Protein AF-A0A352VP19-F1 (afdb_monomer)

Foldseek 3Di:
DPPVVVVVCPDPVVVVVVVVVPPPPPPPDDPDDDDPPPDVLVVLLVLLVVLLVPDDPVLCVLVVCVNVLSVLLSVLLVVLVVLLVVLVVVLVVLPDQPPVDHDPVSVVVNVVSVVVSVVSVVLSVVSSVLSVVLSVLSVCVVVVNHDSVVNVVSSVVSVVSSVVSVVVVVVVVVVVVQVVCCVVPVDHDDPPPPVPVPPPPPPDD

Solvent-accessible surface area (backbone atoms only — not comparable to full-atom values): 12031 Å² total; per-residue (Å²): 144,69,72,66,63,62,53,55,61,73,34,84,62,40,64,49,57,55,54,63,66,62,74,70,68,70,82,74,69,84,90,74,81,89,62,100,78,66,59,65,45,62,56,42,42,57,49,34,53,55,47,53,69,70,46,57,68,74,57,41,66,76,46,65,62,50,66,61,51,44,52,48,32,38,51,51,28,52,51,26,50,51,51,33,54,52,42,51,50,53,51,58,71,70,46,79,84,49,85,91,62,79,47,74,69,58,53,52,53,50,53,54,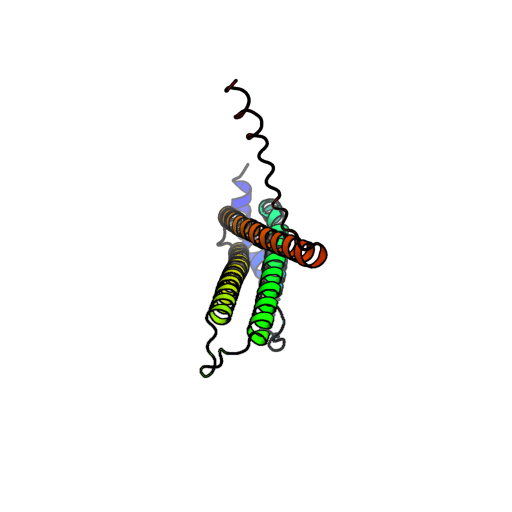46,48,52,53,32,52,51,32,50,49,52,28,51,51,35,45,50,40,49,51,48,53,36,51,42,44,51,29,45,73,71,68,76,44,54,72,67,61,44,52,52,52,50,52,55,40,46,53,54,42,54,56,48,52,54,54,51,51,52,49,54,50,51,52,51,52,52,54,48,26,76,76,69,76,54,88,79,76,92,74,78,65,86,74,67,75,73,76,70,73,89,78,128

Sequence (205 aa):
MGERYLRFWKSKLGEKLFRLAGFKLKRVAPALGASEHRATEVVIGLEADRLFEALPKETRESLGTLPETVQALEQDAQAMRQQVAEMDGILAEIGDDDPSRPSAARACVRASVEATREEAQGKLREAVAALETIRLGLLYMQAGTGTVESLTMELEAARGISDDMENLLAGHREVERILQERRKTGVFTLVTDPGWLKDAIVDSF

Mean predicted aligned error: 14.17 Å

pLDDT: mean 75.36, std 17.86, range [35.09, 93.19]

Secondary structure (DSSP, 8-state):
--HHHHHHHTSTTHHHHHHHHTTS-----------TT--HHHHHHHHHHHHHHTS-HHHHHHTTTHHHHHHHHHHHHHHHHHHHHHHHHHHHHH-S--TTS--HHHHHHHHHHHHHHHHHHHHHHHHHHHHHHHHHHHHHHHHT---HHHHHHHHHHHHHHHHHHHHHHHHHHHHHHHHHHHHHHS--------TTSSSSSSS--

Structure (mmCIF, N/CA/C/O backbone):
data_AF-A0A352VP19-F1
#
_entry.id   AF-A0A352VP19-F1
#
loop_
_atom_site.group_PDB
_atom_site.id
_atom_site.type_symbol
_atom_site.label_atom_id
_atom_site.label_alt_id
_atom_site.label_comp_id
_atom_site.label_asym_id
_atom_site.label_entity_id
_atom_site.label_seq_id
_atom_site.pdbx_PDB_ins_code
_atom_site.Cartn_x
_atom_site.Cartn_y
_atom_site.Cartn_z
_atom_site.occupancy
_atom_site.B_iso_or_equiv
_atom_site.auth_seq_id
_atom_site.auth_comp_id
_atom_site.auth_asym_id
_atom_site.auth_atom_id
_atom_site.pdbx_PDB_model_num
ATOM 1 N N . MET A 1 1 ? -20.366 15.918 29.078 1.00 42.81 1 MET A N 1
ATOM 2 C CA . MET A 1 1 ? -21.145 14.675 29.316 1.00 42.81 1 MET A CA 1
ATOM 3 C C . MET A 1 1 ? -20.245 13.431 29.166 1.00 42.81 1 MET A C 1
ATOM 5 O O . MET A 1 1 ? -20.582 12.533 28.414 1.00 42.81 1 MET A O 1
ATOM 9 N N . GLY A 1 2 ? -19.094 13.363 29.855 1.00 44.69 2 GLY A N 1
ATOM 10 C CA . GLY A 1 2 ? -18.068 12.319 29.620 1.00 44.69 2 GLY A CA 1
ATOM 11 C C . GLY A 1 2 ? -17.797 11.364 30.792 1.00 44.69 2 GLY A C 1
ATOM 12 O O . GLY A 1 2 ? -17.149 10.340 30.623 1.00 44.69 2 GLY A O 1
ATOM 13 N N . GLU A 1 3 ? -18.324 11.638 31.986 1.00 44.06 3 GLU A N 1
ATOM 14 C CA . GLU A 1 3 ? -17.931 10.901 33.204 1.00 44.06 3 GLU A CA 1
ATOM 15 C C . GLU A 1 3 ? -18.771 9.642 33.483 1.00 44.06 3 GLU A C 1
ATOM 17 O O . GLU A 1 3 ? -18.405 8.790 34.293 1.00 44.06 3 GLU A O 1
ATOM 22 N N . ARG A 1 4 ? -19.911 9.494 32.797 1.00 50.78 4 ARG A N 1
ATOM 23 C CA . ARG A 1 4 ? -20.819 8.346 32.964 1.00 50.78 4 ARG A CA 1
ATOM 24 C C . ARG A 1 4 ? -20.369 7.106 32.189 1.00 50.78 4 ARG A C 1
ATOM 26 O O . ARG A 1 4 ? -20.622 5.993 32.640 1.00 50.78 4 ARG A O 1
ATOM 33 N N . TYR A 1 5 ? -19.685 7.296 31.063 1.00 53.34 5 TYR A N 1
ATOM 34 C CA . TYR A 1 5 ? -19.259 6.215 30.170 1.00 53.34 5 TYR A CA 1
ATOM 35 C C . TYR A 1 5 ? -18.068 5.429 30.749 1.00 53.34 5 TYR A C 1
ATOM 37 O O . TYR A 1 5 ? -18.111 4.204 30.843 1.00 53.34 5 TYR A O 1
ATOM 45 N N . LEU A 1 6 ? -17.070 6.135 31.295 1.00 53.28 6 LEU A N 1
ATOM 46 C CA . LEU A 1 6 ? -15.915 5.533 31.981 1.00 53.28 6 LEU A CA 1
ATOM 47 C C . LEU A 1 6 ? -16.303 4.787 33.274 1.00 53.28 6 LEU A C 1
ATOM 49 O O . LEU A 1 6 ? -15.666 3.803 33.651 1.00 53.28 6 LEU A O 1
ATOM 53 N N . ARG A 1 7 ? -17.375 5.218 33.954 1.00 55.06 7 ARG A N 1
ATOM 54 C CA . ARG A 1 7 ? -17.893 4.554 35.165 1.00 55.06 7 ARG A CA 1
ATOM 55 C C . ARG A 1 7 ? -18.657 3.266 34.873 1.00 55.06 7 ARG A C 1
ATOM 57 O O . ARG A 1 7 ? -18.620 2.353 35.695 1.00 55.06 7 ARG A O 1
ATOM 64 N N . PHE A 1 8 ? -19.316 3.175 33.719 1.00 53.38 8 PHE A N 1
ATOM 65 C CA . PHE A 1 8 ? -19.989 1.949 33.289 1.00 53.38 8 PHE A CA 1
ATOM 66 C C . PHE A 1 8 ? -18.974 0.828 33.010 1.00 53.38 8 PHE A C 1
ATOM 68 O O . PHE A 1 8 ? -19.172 -0.305 33.446 1.00 53.38 8 PHE A O 1
ATOM 75 N N . TRP A 1 9 ? -17.832 1.176 32.408 1.00 54.97 9 TRP A N 1
ATOM 76 C CA . TRP A 1 9 ? -16.739 0.247 32.105 1.00 54.97 9 TRP A CA 1
ATOM 77 C C . TRP A 1 9 ? -15.873 -0.153 33.314 1.00 54.97 9 TRP A C 1
ATOM 79 O O . TRP A 1 9 ? -15.360 -1.267 33.345 1.00 54.97 9 TRP A O 1
ATOM 89 N N . LYS A 1 10 ? -15.760 0.689 34.355 1.00 49.44 10 LYS A N 1
ATOM 90 C CA . LYS A 1 10 ? -15.066 0.345 35.620 1.00 49.44 10 LYS A CA 1
ATOM 91 C C . LYS A 1 10 ? -15.906 -0.464 36.623 1.00 49.44 10 LYS A C 1
ATOM 93 O O . LYS A 1 10 ? -15.426 -0.781 37.710 1.00 49.44 10 LYS A O 1
ATOM 98 N N . SER A 1 11 ? -17.159 -0.785 36.303 1.00 50.22 11 SER A N 1
ATOM 99 C CA . SER A 1 11 ? -18.043 -1.564 37.178 1.00 50.22 11 SER A CA 1
ATOM 100 C C . SER A 1 11 ? -17.892 -3.073 36.949 1.00 50.22 11 SER A C 1
ATOM 102 O O . SER A 1 11 ? -17.583 -3.519 35.845 1.00 50.22 11 SER A O 1
ATOM 104 N N . LYS A 1 12 ? -18.217 -3.881 37.971 1.00 49.72 12 LYS A N 1
ATOM 105 C CA . LYS A 1 12 ? -18.238 -5.363 37.958 1.00 49.72 12 LYS A CA 1
ATOM 106 C C . LYS A 1 12 ? -19.135 -5.994 36.866 1.00 49.72 12 LYS A C 1
ATOM 108 O O . LYS A 1 12 ? -19.216 -7.218 36.776 1.00 49.72 12 LYS A O 1
ATOM 113 N N . LEU A 1 13 ? -19.829 -5.184 36.057 1.00 51.44 13 LEU A N 1
ATOM 114 C CA . LEU A 1 13 ? -20.550 -5.603 34.850 1.00 51.44 13 LEU A CA 1
ATOM 115 C C . LEU A 1 13 ? -19.632 -5.756 33.620 1.00 51.44 13 LEU A C 1
ATOM 117 O O . LEU A 1 13 ? -19.852 -6.680 32.838 1.00 51.44 13 LEU A O 1
ATOM 121 N N . GLY A 1 14 ? -18.593 -4.923 33.469 1.00 48.00 14 GLY A N 1
ATOM 122 C CA . GLY A 1 14 ? -17.638 -5.011 32.351 1.00 48.00 14 GLY A CA 1
ATOM 123 C C . GLY A 1 14 ? -16.804 -6.295 32.394 1.00 48.00 14 GLY A C 1
ATOM 124 O O . GLY A 1 14 ? -16.642 -6.982 31.389 1.00 48.00 14 GLY A O 1
ATOM 125 N N . GLU A 1 15 ? -16.399 -6.708 33.598 1.00 52.88 15 GLU A N 1
ATOM 126 C CA . GLU A 1 15 ? -15.671 -7.963 33.839 1.00 52.88 15 GLU A CA 1
ATOM 127 C C . GLU A 1 15 ? -16.511 -9.216 33.494 1.00 52.88 15 GLU A C 1
ATOM 129 O O . GLU A 1 15 ? -15.974 -10.250 33.088 1.00 52.88 15 GLU A O 1
ATOM 134 N N . LYS A 1 16 ? -17.847 -9.137 33.607 1.00 52.50 16 LYS A N 1
ATOM 135 C CA . LYS A 1 16 ? -18.757 -10.258 33.304 1.00 52.50 16 LYS A CA 1
ATOM 136 C C . LYS A 1 16 ? -19.084 -10.386 31.815 1.00 52.50 16 LYS A C 1
ATOM 138 O O . LYS A 1 16 ? -19.185 -11.514 31.338 1.00 52.50 16 LYS A O 1
ATOM 143 N N . LEU A 1 17 ? -19.200 -9.275 31.081 1.00 57.28 17 LEU A N 1
ATOM 144 C CA . LEU A 1 17 ? -19.349 -9.307 29.618 1.00 57.28 17 LEU A CA 1
ATOM 145 C C . LEU A 1 17 ? -18.083 -9.859 28.944 1.00 57.28 17 LEU A C 1
ATOM 147 O O . LEU A 1 17 ? -18.183 -10.676 28.030 1.00 57.28 17 LEU A O 1
ATOM 151 N N . PHE A 1 18 ? -16.902 -9.533 29.479 1.00 51.75 18 PHE A N 1
ATOM 152 C CA . PHE A 1 18 ? -15.629 -10.086 29.011 1.00 51.75 18 PHE A CA 1
ATOM 153 C C . PHE A 1 18 ? -15.514 -11.606 29.253 1.00 51.75 18 PHE A C 1
ATOM 155 O O . PHE A 1 18 ? -15.072 -12.353 28.379 1.00 51.75 18 PHE A O 1
ATOM 162 N N . ARG A 1 19 ? -15.998 -12.111 30.402 1.00 51.84 19 ARG A N 1
ATOM 163 C CA . ARG A 1 19 ? -16.022 -13.563 30.683 1.00 51.84 19 ARG A CA 1
ATOM 164 C C . ARG A 1 19 ? -17.007 -14.355 29.827 1.00 51.84 19 ARG A C 1
ATOM 166 O O . ARG A 1 19 ? -16.776 -15.545 29.627 1.00 51.84 19 ARG A O 1
ATOM 173 N N . LEU A 1 20 ? -18.068 -13.734 29.309 1.00 48.97 20 LEU A N 1
ATOM 174 C CA . LEU A 1 20 ? -19.015 -14.427 28.431 1.00 48.97 20 LEU A CA 1
ATOM 175 C C . LEU A 1 20 ? -18.518 -14.492 26.976 1.00 48.97 20 LEU A C 1
ATOM 177 O O . LEU A 1 20 ? -18.775 -15.484 26.298 1.00 48.97 20 LEU A O 1
ATOM 181 N N . ALA A 1 21 ? -17.735 -13.503 26.531 1.00 51.09 21 ALA A N 1
ATOM 182 C CA . ALA A 1 21 ? -17.070 -13.530 25.226 1.00 51.09 21 ALA A CA 1
ATOM 183 C C . ALA A 1 21 ? -15.885 -14.519 25.185 1.00 51.09 21 ALA A C 1
ATOM 185 O O . ALA A 1 21 ? -15.653 -15.163 24.166 1.00 51.09 21 ALA A O 1
ATOM 186 N N . GLY A 1 22 ? -15.181 -14.719 26.306 1.00 44.69 22 GLY A N 1
ATOM 187 C CA . GLY A 1 22 ? -14.050 -15.652 26.398 1.00 44.69 22 GLY A CA 1
ATOM 188 C C . GLY A 1 22 ? -14.412 -17.145 26.463 1.00 44.69 22 GLY A C 1
ATOM 189 O O . GLY A 1 22 ? -13.531 -17.985 26.301 1.00 44.69 22 GLY A O 1
ATOM 190 N N . PHE A 1 23 ? -15.682 -17.516 26.676 1.00 43.00 23 PHE A N 1
ATOM 191 C CA . PHE A 1 23 ? -16.064 -18.915 26.948 1.00 43.00 23 PHE A CA 1
ATOM 192 C C . PHE A 1 23 ? -16.249 -19.789 25.690 1.00 43.00 23 PHE A C 1
ATOM 194 O O . PHE A 1 23 ? -16.575 -20.972 25.793 1.00 43.00 23 PHE A O 1
ATOM 201 N N . LYS A 1 24 ? -16.031 -19.243 24.485 1.00 40.88 24 LYS A N 1
ATOM 202 C CA . LYS A 1 24 ? -16.136 -20.011 23.230 1.00 40.88 24 LYS A CA 1
ATOM 203 C C . LYS A 1 24 ? -15.126 -19.659 22.138 1.00 40.88 24 LYS A C 1
ATOM 205 O O . LYS A 1 24 ? -15.277 -20.164 21.024 1.00 40.88 24 LYS A O 1
ATOM 210 N N . LEU A 1 25 ? -14.061 -18.906 22.433 1.00 42.75 25 LEU A N 1
ATOM 211 C CA . LEU A 1 25 ? -12.906 -18.879 21.533 1.00 42.75 25 LEU A CA 1
ATOM 212 C C . LEU A 1 25 ? -12.191 -20.229 21.642 1.00 42.75 25 LEU A C 1
ATOM 214 O O . LEU A 1 25 ? -11.218 -20.398 22.376 1.00 42.75 25 LEU A O 1
ATOM 218 N N . LYS A 1 26 ? -12.694 -21.219 20.892 1.00 35.09 26 LYS A N 1
ATOM 219 C CA . LYS A 1 26 ? -11.847 -22.304 20.409 1.00 35.09 26 LYS A CA 1
ATOM 220 C C . LYS A 1 26 ? -10.633 -21.615 19.806 1.00 35.09 26 LYS A C 1
ATOM 222 O O . LYS A 1 26 ? -10.756 -20.913 18.807 1.00 35.09 26 LYS A O 1
ATOM 227 N N . ARG A 1 27 ? -9.484 -21.799 20.450 1.00 42.38 27 ARG A N 1
ATOM 228 C CA . ARG A 1 27 ? -8.173 -21.557 19.866 1.00 42.38 27 ARG A CA 1
ATOM 229 C C . ARG A 1 27 ? -8.110 -22.412 18.602 1.00 42.38 27 ARG A C 1
ATOM 231 O O . ARG A 1 27 ? -7.754 -23.585 18.661 1.00 42.38 27 ARG A O 1
ATOM 238 N N . VAL A 1 28 ? -8.546 -21.851 17.480 1.00 37.12 28 VAL A N 1
ATOM 239 C CA . VAL A 1 28 ? -8.233 -22.392 16.167 1.00 37.12 28 VAL A CA 1
ATOM 240 C C . VAL A 1 28 ? -6.778 -22.003 15.967 1.00 37.12 28 VAL A C 1
ATOM 242 O O . VAL A 1 28 ? -6.462 -20.878 15.598 1.00 37.12 28 VAL A O 1
ATOM 245 N N . ALA A 1 29 ? -5.886 -22.914 16.356 1.00 36.88 29 ALA A N 1
ATOM 246 C CA . ALA A 1 29 ? -4.514 -22.893 15.881 1.00 36.88 29 ALA A CA 1
ATOM 247 C C . ALA A 1 29 ? -4.543 -22.793 14.342 1.00 36.88 29 ALA A C 1
ATOM 249 O O . ALA A 1 29 ? -5.462 -23.342 13.723 1.00 36.88 29 ALA A O 1
ATOM 250 N N . PRO A 1 30 ? -3.598 -22.063 13.735 1.00 40.59 30 PRO A N 1
ATOM 251 C CA . PRO A 1 30 ? -3.703 -21.608 12.359 1.00 40.59 30 PRO A CA 1
ATOM 252 C C . PRO A 1 30 ? -3.693 -22.811 11.420 1.00 40.59 30 PRO A C 1
ATOM 254 O O . PRO A 1 30 ? -2.671 -23.455 11.210 1.00 40.59 30 PRO A O 1
ATOM 257 N N . ALA A 1 31 ? -4.847 -23.116 10.842 1.00 41.78 31 ALA A N 1
ATOM 258 C CA . ALA A 1 31 ? -4.941 -24.025 9.717 1.00 41.78 31 ALA A CA 1
ATOM 259 C C . ALA A 1 31 ? -4.735 -23.225 8.430 1.00 41.78 31 ALA A C 1
ATOM 261 O O . ALA A 1 31 ? -5.685 -23.082 7.681 1.00 41.78 31 ALA A O 1
ATOM 262 N N . LEU A 1 32 ? -3.543 -22.659 8.203 1.00 45.47 32 LEU A N 1
ATOM 263 C CA . LEU A 1 32 ? -3.144 -22.095 6.902 1.00 45.47 32 LEU A CA 1
ATOM 264 C C . LEU A 1 32 ? -1.625 -22.241 6.686 1.00 45.47 32 LEU A C 1
ATOM 266 O O . LEU A 1 32 ? -0.913 -21.289 6.391 1.00 45.47 32 LEU A O 1
ATOM 270 N N . GLY A 1 33 ? -1.124 -23.466 6.842 1.00 39.50 33 GLY A N 1
ATOM 271 C CA . GLY A 1 33 ? -0.085 -23.953 5.936 1.00 39.50 33 GLY A CA 1
ATOM 272 C C . GLY A 1 33 ? -0.775 -24.413 4.647 1.00 39.50 33 GLY A C 1
ATOM 273 O O . GLY A 1 33 ? -1.848 -25.003 4.735 1.00 39.50 33 GLY A O 1
ATOM 274 N N . ALA A 1 34 ? -0.160 -24.154 3.489 1.00 40.88 34 ALA A N 1
ATOM 275 C CA . ALA A 1 34 ? -0.624 -24.469 2.126 1.00 40.88 34 ALA A CA 1
ATOM 276 C C . ALA A 1 34 ? -1.431 -23.379 1.384 1.00 40.88 34 ALA A C 1
ATOM 278 O O . ALA A 1 34 ? -2.566 -23.590 0.968 1.00 40.88 34 ALA A O 1
ATOM 279 N N . SER A 1 35 ? -0.781 -22.246 1.106 1.00 39.72 35 SER A N 1
ATOM 280 C CA . SER A 1 35 ? -0.856 -21.614 -0.221 1.00 39.72 35 SER A CA 1
ATOM 281 C C . SER A 1 35 ? 0.323 -20.652 -0.382 1.00 39.72 35 SER A C 1
ATOM 283 O O . SER A 1 35 ? 0.275 -19.526 0.106 1.00 39.72 35 SER A O 1
ATOM 285 N N . GLU A 1 36 ? 1.372 -21.071 -1.083 1.00 47.91 36 GLU A N 1
ATOM 286 C CA . GLU A 1 36 ? 2.568 -20.255 -1.372 1.00 47.91 36 GLU A CA 1
ATOM 287 C C . GLU A 1 36 ? 2.273 -19.012 -2.246 1.00 47.91 36 GLU A C 1
ATOM 289 O O . GLU A 1 36 ? 3.173 -18.241 -2.546 1.00 47.91 36 GLU A O 1
ATOM 294 N N . HIS A 1 37 ? 1.007 -18.783 -2.619 1.00 48.78 37 HIS A N 1
ATOM 295 C CA . HIS A 1 37 ? 0.557 -17.683 -3.480 1.00 48.78 37 HIS A CA 1
ATOM 296 C C . HIS A 1 37 ? -0.496 -16.766 -2.833 1.00 48.78 37 HIS A C 1
ATOM 298 O O . HIS A 1 37 ? -1.068 -15.922 -3.520 1.00 48.78 37 HIS A O 1
ATOM 304 N N . ARG A 1 38 ? -0.804 -16.905 -1.532 1.00 54.84 38 ARG A N 1
ATOM 305 C CA . ARG A 1 38 ? -1.713 -15.947 -0.881 1.00 54.84 38 ARG A CA 1
ATOM 306 C C . ARG A 1 38 ? -0.910 -14.741 -0.416 1.00 54.84 38 ARG A C 1
ATOM 308 O O . ARG A 1 38 ? -0.079 -14.854 0.480 1.00 54.84 38 ARG A O 1
ATOM 315 N N . ALA A 1 39 ? -1.169 -13.605 -1.050 1.00 71.81 39 ALA A N 1
ATOM 316 C CA . ALA A 1 39 ? -0.540 -12.344 -0.716 1.00 71.81 39 ALA A CA 1
ATOM 317 C C . ALA A 1 39 ? -0.862 -11.990 0.749 1.00 71.81 39 ALA A C 1
ATOM 319 O O . ALA A 1 39 ? -2.027 -11.988 1.160 1.00 71.81 39 ALA A O 1
ATOM 320 N N . THR A 1 40 ? 0.175 -11.814 1.568 1.00 78.00 40 THR A N 1
ATOM 321 C CA . THR A 1 40 ? 0.062 -11.670 3.027 1.00 78.00 40 THR A CA 1
ATOM 322 C C . THR A 1 40 ? -0.801 -10.474 3.430 1.00 78.00 40 THR A C 1
ATOM 324 O O . THR A 1 40 ? -1.526 -10.561 4.411 1.00 78.00 40 THR A O 1
ATOM 327 N N . GLU A 1 41 ? -0.793 -9.406 2.637 1.00 82.56 41 GLU A N 1
ATOM 328 C CA . GLU A 1 41 ? -1.625 -8.208 2.777 1.00 82.56 41 GLU A CA 1
ATOM 329 C C . GLU A 1 41 ? -3.118 -8.533 2.801 1.00 82.56 41 GLU A C 1
ATOM 331 O O . GLU A 1 41 ? -3.801 -8.060 3.694 1.00 82.56 41 GLU A O 1
ATOM 336 N N . VAL A 1 42 ? -3.598 -9.431 1.930 1.00 82.06 42 VAL A N 1
ATOM 337 C CA . VAL A 1 42 ? -5.023 -9.819 1.850 1.00 82.06 42 VAL A CA 1
ATOM 338 C C . VAL A 1 42 ? -5.446 -10.628 3.071 1.00 82.06 42 VAL A C 1
ATOM 340 O O . VAL A 1 42 ? -6.611 -10.672 3.465 1.00 82.06 42 VAL A O 1
ATOM 343 N N . VAL A 1 43 ? -4.499 -11.356 3.664 1.00 83.81 43 VAL A N 1
ATOM 344 C CA . VAL A 1 43 ? -4.748 -12.056 4.925 1.00 83.81 43 VAL A CA 1
ATOM 345 C C . VAL A 1 43 ? -4.838 -11.046 6.062 1.00 83.81 43 VAL A C 1
ATOM 347 O O . VAL A 1 43 ? -5.740 -11.155 6.889 1.00 83.81 43 VAL A O 1
ATOM 350 N N . ILE A 1 44 ? -3.927 -10.072 6.081 1.00 84.06 44 ILE A N 1
ATOM 351 C CA . ILE A 1 44 ? -3.836 -9.062 7.133 1.00 84.06 44 ILE A CA 1
ATOM 352 C C . ILE A 1 44 ? -5.044 -8.127 7.101 1.00 84.06 44 ILE A C 1
ATOM 354 O O . ILE A 1 44 ? -5.639 -7.923 8.157 1.00 84.06 44 ILE A O 1
ATOM 358 N N . GLY A 1 45 ? -5.460 -7.604 5.945 1.00 80.94 45 GLY A N 1
ATOM 359 C CA . GLY A 1 45 ? -6.623 -6.717 5.897 1.00 80.94 45 GLY A CA 1
ATOM 360 C C . GLY A 1 45 ? -7.932 -7.455 6.173 1.00 80.94 45 GLY A C 1
ATOM 361 O O . GLY A 1 45 ? -8.731 -6.963 6.963 1.00 80.94 45 GLY A O 1
ATOM 362 N N . LEU A 1 46 ? -8.089 -8.715 5.740 1.00 85.19 46 LEU A N 1
ATOM 363 C CA . LEU A 1 46 ? -9.218 -9.551 6.187 1.00 85.19 46 LEU A CA 1
ATOM 364 C C . LEU A 1 46 ? -9.248 -9.745 7.717 1.00 85.19 46 LEU A C 1
ATOM 366 O O . LEU A 1 46 ? -10.320 -9.844 8.320 1.00 85.19 46 LEU A O 1
ATOM 370 N N . GLU A 1 47 ? -8.086 -9.869 8.362 1.00 85.81 47 GLU A N 1
ATOM 371 C CA . GLU A 1 47 ? -8.004 -9.929 9.823 1.00 85.81 47 GLU A CA 1
ATOM 372 C C . GLU A 1 47 ? -8.315 -8.574 10.469 1.00 85.81 47 GLU A C 1
ATOM 374 O O . GLU A 1 47 ? -9.057 -8.541 11.453 1.00 85.81 47 GLU A O 1
ATOM 379 N N . ALA A 1 48 ? -7.814 -7.473 9.905 1.00 82.69 48 ALA A N 1
ATOM 380 C CA . ALA A 1 48 ? -8.109 -6.117 10.356 1.00 82.69 48 ALA A CA 1
ATOM 381 C C . ALA A 1 48 ? -9.614 -5.809 10.274 1.00 82.69 48 ALA A C 1
ATOM 383 O O . ALA A 1 48 ? -10.184 -5.332 11.254 1.00 82.69 48 ALA A O 1
ATOM 384 N N . ASP A 1 49 ? -10.286 -6.187 9.186 1.00 85.12 49 ASP A N 1
ATOM 385 C CA . ASP A 1 49 ? -11.732 -6.018 9.014 1.00 85.12 49 ASP A CA 1
ATOM 386 C C . ASP A 1 49 ? -12.523 -6.746 10.104 1.00 85.12 49 ASP A C 1
ATOM 388 O O . ASP A 1 49 ? -13.403 -6.173 10.749 1.00 85.12 49 ASP A O 1
ATOM 392 N N . ARG A 1 50 ? -12.167 -8.004 10.388 1.00 86.94 50 ARG A N 1
ATOM 393 C CA . ARG A 1 50 ? -12.814 -8.791 11.452 1.00 86.94 50 ARG A CA 1
ATOM 394 C C . ARG A 1 50 ? -12.608 -8.177 12.831 1.00 86.94 50 ARG A C 1
ATOM 396 O O . ARG A 1 50 ? -13.518 -8.207 13.662 1.00 86.94 50 ARG A O 1
ATOM 403 N N . LEU A 1 51 ? -11.408 -7.663 13.097 1.00 87.19 51 LEU A N 1
ATOM 404 C CA . LEU A 1 51 ? -11.102 -6.990 14.356 1.00 87.19 51 LEU A CA 1
ATOM 405 C C . LEU A 1 51 ? -11.890 -5.684 14.480 1.00 87.19 51 LEU A C 1
ATOM 407 O O . LEU A 1 51 ? -12.456 -5.423 15.539 1.00 87.19 51 LEU A O 1
ATOM 411 N N . PHE A 1 52 ? -11.983 -4.909 13.399 1.00 86.94 52 PHE A N 1
ATOM 412 C CA . PHE A 1 52 ? -12.768 -3.684 13.340 1.00 86.94 52 PHE A CA 1
ATOM 413 C C . PHE A 1 52 ? -14.256 -3.952 13.587 1.00 86.94 52 PHE A C 1
ATOM 415 O O . PHE A 1 52 ? -14.860 -3.298 14.434 1.00 86.94 52 PHE A O 1
ATOM 422 N N . GLU A 1 53 ? -14.849 -4.950 12.926 1.00 89.00 53 GLU A N 1
ATOM 423 C CA . GLU A 1 53 ? -16.257 -5.332 13.107 1.00 89.00 53 GLU A CA 1
ATOM 424 C C . GLU A 1 53 ? -16.597 -5.755 14.543 1.00 89.00 53 GLU A C 1
ATOM 426 O O . GLU A 1 53 ? -17.724 -5.543 15.003 1.00 89.00 53 GLU A O 1
ATOM 431 N N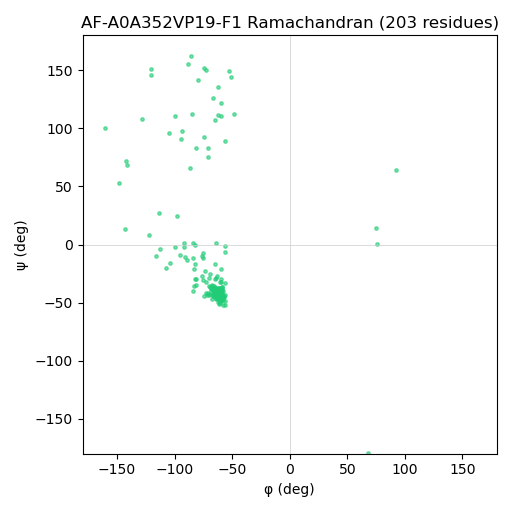 . ALA A 1 54 ? -15.626 -6.318 15.266 1.00 88.50 54 ALA A N 1
ATOM 432 C CA . ALA A 1 54 ? -15.778 -6.725 16.659 1.00 88.50 54 ALA A CA 1
ATOM 433 C C . ALA A 1 54 ? -15.752 -5.547 17.656 1.00 88.50 54 ALA A C 1
ATOM 435 O O . ALA A 1 54 ? -16.061 -5.746 18.836 1.00 88.50 54 ALA A O 1
ATOM 436 N N . LEU A 1 55 ? -15.399 -4.331 17.218 1.00 85.75 55 LEU A N 1
ATOM 437 C CA . LEU A 1 55 ? -15.339 -3.151 18.082 1.00 85.75 55 LEU A CA 1
ATOM 438 C C . LEU A 1 55 ? -16.738 -2.599 18.438 1.00 85.75 55 LEU A C 1
ATOM 440 O O . LEU A 1 55 ? -17.687 -2.688 17.642 1.00 85.75 55 LEU A O 1
ATOM 444 N N . PRO A 1 56 ? -16.879 -1.948 19.615 1.00 87.44 56 PRO A N 1
ATOM 445 C CA . PRO A 1 56 ? -18.080 -1.197 19.974 1.00 87.44 56 PRO A CA 1
ATOM 446 C C . PRO A 1 56 ? -18.460 -0.173 18.901 1.00 87.44 56 PRO A C 1
ATOM 448 O O . PRO A 1 56 ? -17.601 0.378 18.209 1.00 87.44 56 PRO A O 1
ATOM 451 N N . LYS A 1 57 ? -19.760 0.101 18.765 1.00 82.81 57 LYS A N 1
ATOM 452 C CA . LYS A 1 57 ? -20.286 0.957 17.695 1.00 82.81 57 LYS A CA 1
ATOM 453 C C . LYS A 1 57 ? -19.693 2.369 17.745 1.00 82.81 57 LYS A C 1
ATOM 455 O O . LYS A 1 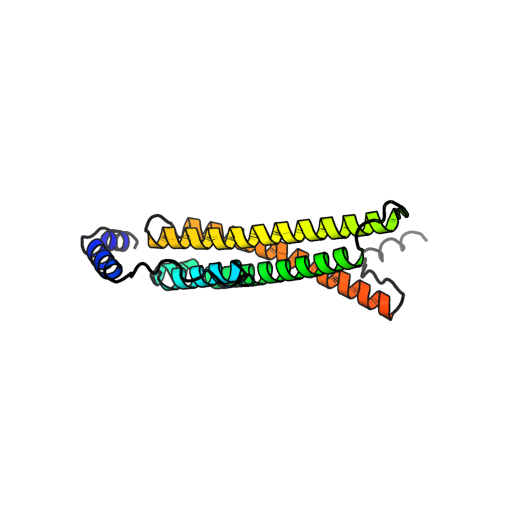57 ? -19.305 2.895 16.712 1.00 82.81 57 LYS A O 1
ATOM 460 N N . GLU A 1 58 ? -19.552 2.931 18.939 1.00 82.56 58 GLU A N 1
ATOM 461 C CA . GLU A 1 58 ? -18.998 4.269 19.176 1.00 82.56 58 GLU A CA 1
ATOM 462 C C . GLU A 1 58 ? -17.537 4.371 18.702 1.00 82.56 58 GLU A C 1
ATOM 464 O O . GLU A 1 58 ? -17.105 5.384 18.151 1.00 82.56 58 GLU A O 1
ATOM 469 N N . THR A 1 59 ? -16.769 3.294 18.884 1.00 82.00 59 THR A N 1
ATOM 470 C CA . THR A 1 59 ? -15.377 3.205 18.430 1.00 82.00 59 THR A CA 1
ATOM 471 C C . THR A 1 59 ? -15.302 3.069 16.913 1.00 82.00 59 THR A C 1
ATOM 473 O O . THR A 1 59 ? -14.494 3.748 16.287 1.00 82.00 59 THR A O 1
ATOM 476 N N . ARG A 1 60 ? -16.172 2.252 16.307 1.00 86.88 60 ARG A N 1
ATOM 477 C CA . ARG A 1 60 ? -16.251 2.121 14.844 1.00 86.88 60 ARG A CA 1
ATOM 478 C C . ARG A 1 60 ? -16.651 3.421 14.155 1.00 86.88 60 ARG A C 1
ATOM 480 O O . ARG A 1 60 ? -16.073 3.749 13.130 1.00 86.88 60 ARG A O 1
ATOM 487 N N . GLU A 1 61 ? -17.590 4.174 14.727 1.00 86.38 61 GLU A N 1
ATOM 488 C CA . GLU A 1 61 ? -17.975 5.499 14.216 1.00 86.38 61 GLU A CA 1
ATOM 489 C C . GLU A 1 61 ? -16.789 6.477 14.234 1.00 86.38 61 GLU A C 1
ATOM 491 O O . GLU A 1 61 ? -16.613 7.249 13.296 1.00 86.38 61 GLU A O 1
ATOM 496 N N . SER A 1 62 ? -15.934 6.396 15.259 1.00 85.25 62 SER A N 1
ATOM 497 C CA . SER A 1 62 ? -14.733 7.237 15.374 1.00 85.25 62 SER A CA 1
ATOM 498 C C . SER A 1 62 ? -13.613 6.836 14.402 1.00 85.25 62 SER A C 1
ATOM 500 O O . SER A 1 62 ? -12.757 7.653 14.084 1.00 85.25 62 SER A O 1
ATOM 502 N N . LEU A 1 63 ? -13.619 5.589 13.928 1.00 87.75 63 LEU A N 1
ATOM 503 C CA . LEU A 1 63 ? -12.617 4.996 13.036 1.00 87.75 63 LEU A CA 1
ATOM 504 C C . LEU A 1 63 ? -13.207 4.680 11.651 1.00 87.75 63 LEU A C 1
ATOM 506 O O . LEU A 1 63 ? -12.750 3.765 10.973 1.00 87.75 63 LEU A O 1
ATOM 510 N N . GLY A 1 64 ? -14.242 5.410 11.227 1.00 86.25 64 GLY A N 1
ATOM 511 C CA . GLY A 1 64 ? -15.008 5.088 10.018 1.00 86.25 64 GLY A CA 1
ATOM 512 C C . GLY A 1 64 ? -14.193 5.062 8.718 1.00 86.25 64 GLY A C 1
ATOM 513 O O . GLY A 1 64 ? -14.612 4.417 7.764 1.00 86.25 64 GLY A O 1
ATOM 514 N N . THR A 1 65 ? -13.025 5.711 8.681 1.00 89.12 65 THR A N 1
ATOM 515 C CA . THR A 1 65 ? -12.112 5.706 7.525 1.00 89.12 65 THR A CA 1
ATOM 516 C C . THR A 1 65 ? -11.184 4.493 7.478 1.00 89.12 65 THR A C 1
ATOM 518 O O . THR A 1 65 ? -10.532 4.282 6.463 1.00 89.12 65 THR A O 1
ATOM 521 N N . LEU A 1 66 ? -11.095 3.703 8.554 1.00 90.88 66 LEU A N 1
ATOM 522 C CA . LEU A 1 66 ? -10.168 2.573 8.644 1.00 90.88 66 LEU A CA 1
ATOM 523 C C . LEU A 1 66 ? -10.373 1.537 7.529 1.00 90.88 66 LEU A C 1
ATOM 525 O O . LEU A 1 66 ? -9.373 1.184 6.907 1.00 90.88 66 LEU A O 1
ATOM 529 N N . PRO A 1 67 ? -11.603 1.068 7.227 1.00 88.94 67 PRO A N 1
ATOM 530 C CA . PRO A 1 67 ? -11.796 0.049 6.193 1.00 88.94 67 PRO A CA 1
ATOM 531 C C . PRO A 1 67 ? -11.340 0.520 4.809 1.00 88.94 67 PRO A C 1
ATOM 533 O O . PRO A 1 67 ? -10.740 -0.240 4.059 1.00 88.94 67 PRO A O 1
ATOM 536 N N . GLU A 1 68 ? -11.571 1.795 4.491 1.00 89.50 68 GLU A N 1
ATOM 537 C CA . GLU A 1 68 ? -11.129 2.397 3.231 1.00 89.50 68 GLU A CA 1
ATOM 538 C C . GLU A 1 68 ? -9.597 2.476 3.154 1.00 89.50 68 GLU A C 1
ATOM 540 O O . GLU A 1 68 ? -9.016 2.092 2.144 1.00 89.50 68 GLU A O 1
ATOM 545 N N . THR A 1 69 ? -8.928 2.903 4.232 1.00 91.12 69 THR A N 1
ATOM 546 C CA . THR A 1 69 ? -7.456 2.942 4.291 1.00 91.12 69 THR A CA 1
ATOM 547 C C . THR A 1 69 ? -6.839 1.545 4.183 1.00 91.12 69 THR A C 1
ATOM 549 O O . THR A 1 69 ? -5.855 1.368 3.470 1.00 91.12 69 THR A O 1
ATOM 552 N N . VAL A 1 70 ? -7.409 0.542 4.861 1.00 90.31 70 VAL A N 1
ATOM 553 C CA . VAL A 1 70 ? -6.952 -0.856 4.762 1.00 90.31 70 VAL A CA 1
ATOM 554 C C . VAL A 1 70 ? -7.104 -1.364 3.330 1.00 90.31 70 VAL A C 1
ATOM 556 O O . VAL A 1 70 ? -6.162 -1.929 2.780 1.00 90.31 70 VAL A O 1
ATOM 559 N N . GLN A 1 71 ? -8.255 -1.111 2.703 1.00 89.00 71 GLN A N 1
ATOM 560 C CA . GLN A 1 71 ? -8.513 -1.520 1.327 1.00 89.00 71 GLN A CA 1
ATOM 561 C C . GLN A 1 71 ? -7.555 -0.851 0.326 1.00 89.00 71 GLN A C 1
ATOM 563 O O . GLN A 1 71 ? -7.090 -1.521 -0.596 1.00 89.00 71 GLN A O 1
ATOM 568 N N . ALA A 1 72 ? -7.251 0.438 0.500 1.00 89.44 72 ALA A N 1
ATOM 569 C CA . ALA A 1 72 ? -6.279 1.149 -0.332 1.00 89.44 72 ALA A CA 1
ATOM 570 C C . ALA A 1 72 ? -4.880 0.525 -0.208 1.00 89.44 72 ALA A C 1
ATOM 572 O O . ALA A 1 72 ? -4.312 0.093 -1.207 1.00 89.44 72 ALA A O 1
ATOM 573 N N . LEU A 1 73 ? -4.386 0.333 1.020 1.00 90.12 73 LEU A N 1
ATOM 574 C CA . LEU A 1 73 ? -3.089 -0.303 1.270 1.00 90.12 73 LEU A CA 1
ATOM 575 C C . LEU A 1 73 ? -2.985 -1.724 0.695 1.00 90.12 73 LEU A C 1
ATOM 577 O O . LEU A 1 73 ? -1.925 -2.117 0.206 1.00 90.12 73 LEU A O 1
ATOM 581 N N . GLU A 1 74 ? -4.059 -2.517 0.760 1.00 90.88 74 GLU A N 1
ATOM 582 C CA . GLU A 1 74 ? -4.093 -3.842 0.133 1.00 90.88 74 GLU A CA 1
ATOM 583 C C . GLU A 1 74 ? -3.962 -3.757 -1.392 1.00 90.88 74 GLU A C 1
ATOM 585 O O . GLU A 1 74 ? -3.220 -4.544 -1.986 1.00 90.88 74 GLU A O 1
ATOM 590 N N . GLN A 1 75 ? -4.672 -2.822 -2.029 1.00 90.94 75 GLN A N 1
ATOM 591 C CA . GLN A 1 75 ? -4.602 -2.606 -3.476 1.00 90.94 75 GLN A CA 1
ATOM 592 C C . GLN A 1 75 ? -3.214 -2.119 -3.895 1.00 90.94 75 GLN A C 1
ATOM 594 O O . GLN A 1 75 ? -2.643 -2.651 -4.848 1.00 90.94 75 GLN A O 1
ATOM 599 N N . ASP A 1 76 ? -2.640 -1.184 -3.143 1.00 88.00 76 ASP A N 1
ATOM 600 C CA . ASP A 1 76 ? -1.314 -0.630 -3.403 1.00 88.00 76 ASP A CA 1
ATOM 601 C C . ASP A 1 76 ? -0.225 -1.698 -3.244 1.00 88.00 76 ASP A C 1
ATOM 603 O O . ASP A 1 76 ? 0.664 -1.834 -4.090 1.00 88.00 76 ASP A O 1
ATOM 607 N N . ALA A 1 77 ? -0.314 -2.530 -2.201 1.00 89.62 77 ALA A N 1
ATOM 608 C CA . ALA A 1 77 ? 0.585 -3.664 -2.011 1.00 89.62 77 ALA A CA 1
ATOM 609 C C . ALA A 1 77 ? 0.472 -4.679 -3.162 1.00 89.62 77 ALA A C 1
ATOM 611 O O . ALA A 1 77 ? 1.491 -5.133 -3.691 1.00 89.62 77 ALA A O 1
ATOM 612 N N . GLN A 1 78 ? -0.744 -5.001 -3.609 1.00 90.75 78 GLN A N 1
ATOM 613 C CA . GLN A 1 78 ? -0.940 -5.888 -4.758 1.00 90.75 78 GLN A CA 1
ATOM 614 C C . GLN A 1 78 ? -0.363 -5.292 -6.047 1.00 90.75 78 GLN A C 1
ATOM 616 O O . GLN A 1 78 ? 0.297 -6.004 -6.808 1.00 90.75 78 GLN A O 1
ATOM 621 N N . ALA A 1 79 ? -0.552 -3.991 -6.275 1.00 90.19 79 ALA A N 1
ATOM 622 C CA . ALA A 1 79 ? 0.003 -3.290 -7.426 1.00 90.19 79 ALA A CA 1
ATOM 623 C C . ALA A 1 79 ? 1.542 -3.310 -7.415 1.00 90.19 79 ALA A C 1
ATOM 625 O O . ALA A 1 79 ? 2.156 -3.642 -8.430 1.00 90.19 79 ALA A O 1
ATOM 626 N N . MET A 1 80 ? 2.174 -3.064 -6.261 1.00 89.25 80 MET A N 1
ATOM 627 C CA . MET A 1 80 ? 3.632 -3.182 -6.124 1.00 89.25 80 MET A CA 1
ATOM 628 C C . MET A 1 80 ? 4.127 -4.607 -6.372 1.00 89.25 80 MET A C 1
ATOM 630 O O . MET A 1 80 ? 5.146 -4.793 -7.034 1.00 89.25 80 MET A O 1
ATOM 634 N N . ARG A 1 81 ? 3.422 -5.636 -5.876 1.00 90.50 81 ARG A N 1
ATOM 635 C CA . ARG A 1 81 ? 3.792 -7.036 -6.157 1.00 90.50 81 ARG A CA 1
ATOM 636 C C . ARG A 1 81 ? 3.770 -7.334 -7.647 1.00 90.50 81 ARG A C 1
ATOM 638 O O . ARG A 1 81 ? 4.696 -7.973 -8.142 1.00 90.50 81 ARG A O 1
ATOM 645 N N . GLN A 1 82 ? 2.733 -6.875 -8.338 1.00 91.00 82 GLN A N 1
ATOM 646 C CA . GLN A 1 82 ? 2.606 -7.054 -9.777 1.00 91.00 82 GLN A CA 1
ATOM 647 C C . GLN A 1 82 ? 3.768 -6.378 -10.516 1.00 91.00 82 GLN A C 1
ATOM 649 O O . GLN A 1 82 ? 4.414 -7.011 -11.346 1.00 91.00 82 GLN A O 1
ATOM 654 N N . GLN A 1 83 ? 4.108 -5.144 -10.142 1.00 89.38 83 GLN A N 1
ATOM 655 C CA . GLN A 1 83 ? 5.237 -4.421 -10.724 1.00 89.38 83 GLN A CA 1
ATOM 656 C C . GLN A 1 83 ? 6.577 -5.132 -10.480 1.00 89.38 83 GLN A C 1
ATOM 658 O O . GLN A 1 83 ? 7.386 -5.262 -11.396 1.00 89.38 83 GLN A O 1
ATOM 663 N N . VAL A 1 84 ? 6.814 -5.649 -9.270 1.00 90.75 84 VAL A N 1
ATOM 664 C CA . VAL A 1 84 ? 8.023 -6.434 -8.962 1.00 90.75 84 VAL A CA 1
ATOM 665 C C . VAL A 1 84 ? 8.101 -7.689 -9.833 1.00 90.75 84 VAL A C 1
ATOM 667 O O . VAL A 1 84 ? 9.168 -7.977 -10.372 1.00 90.75 84 VAL A O 1
ATOM 670 N N . ALA A 1 85 ? 6.986 -8.403 -10.008 1.00 90.44 85 ALA A N 1
ATOM 671 C CA . ALA A 1 85 ? 6.927 -9.593 -10.854 1.00 90.44 85 ALA A CA 1
ATOM 672 C C . ALA A 1 85 ? 7.193 -9.272 -12.336 1.00 90.44 85 ALA A C 1
ATOM 674 O O . ALA A 1 85 ? 7.873 -10.036 -13.020 1.00 90.44 85 ALA A O 1
A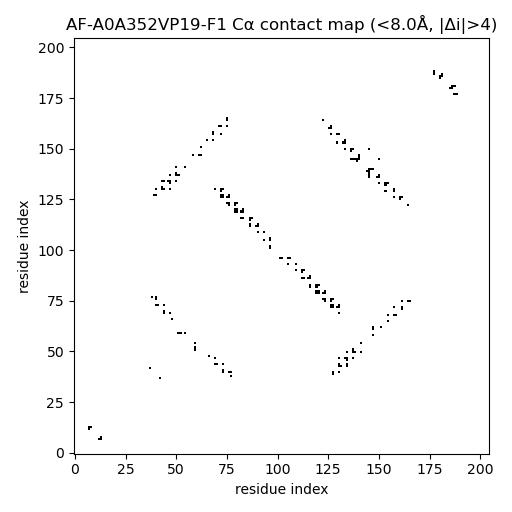TOM 675 N N . GLU A 1 86 ? 6.706 -8.130 -12.827 1.00 88.69 86 GLU A N 1
ATOM 676 C CA . GLU A 1 86 ? 6.997 -7.644 -14.179 1.00 88.69 86 GLU A CA 1
ATOM 677 C C . GLU A 1 86 ? 8.486 -7.332 -14.360 1.00 88.69 86 GLU A C 1
ATOM 679 O O . GLU A 1 86 ? 9.093 -7.783 -15.333 1.00 88.69 86 GLU A O 1
ATOM 684 N N . MET A 1 87 ? 9.099 -6.622 -13.407 1.00 90.69 87 MET A N 1
ATOM 685 C CA . MET A 1 87 ? 10.531 -6.312 -13.461 1.00 90.69 87 MET A CA 1
ATOM 686 C C . MET A 1 87 ? 11.390 -7.579 -13.363 1.00 90.69 87 MET A C 1
ATOM 688 O O . MET A 1 87 ? 12.386 -7.691 -14.073 1.00 90.69 87 MET A O 1
ATOM 692 N N . ASP A 1 88 ? 10.989 -8.559 -12.547 1.00 90.38 88 ASP A N 1
ATOM 693 C CA . ASP A 1 88 ? 11.631 -9.880 -12.493 1.00 90.38 88 ASP A CA 1
ATOM 694 C C . ASP A 1 88 ? 11.571 -10.606 -13.845 1.00 90.38 88 ASP A C 1
ATOM 696 O O . ASP A 1 88 ? 12.562 -11.199 -14.275 1.00 90.38 88 ASP A O 1
ATOM 700 N N . GLY A 1 89 ? 10.441 -10.511 -14.552 1.00 88.94 89 GLY A N 1
ATOM 701 C CA . GLY A 1 89 ? 10.303 -11.024 -15.915 1.00 88.94 89 GLY A CA 1
ATOM 702 C C . GLY A 1 89 ? 11.265 -10.348 -16.897 1.00 88.94 89 GLY A C 1
ATOM 703 O O . GLY A 1 89 ? 11.972 -11.034 -17.634 1.00 88.94 89 GLY A O 1
ATOM 704 N N . ILE A 1 90 ? 11.357 -9.015 -16.862 1.00 88.12 90 ILE A N 1
ATOM 705 C CA . ILE A 1 90 ? 12.278 -8.243 -17.715 1.00 88.12 90 ILE A CA 1
ATOM 706 C C . ILE A 1 90 ? 13.739 -8.607 -17.420 1.00 88.12 90 ILE A C 1
ATOM 708 O O . ILE A 1 90 ? 14.524 -8.818 -18.344 1.00 88.12 90 ILE A O 1
ATOM 712 N N . LEU A 1 91 ? 14.120 -8.717 -16.144 1.00 87.44 91 LEU A N 1
ATOM 713 C CA . LEU A 1 91 ? 15.475 -9.116 -15.750 1.00 87.44 91 LEU A CA 1
ATOM 714 C C . LEU A 1 91 ? 15.816 -10.526 -16.244 1.00 87.44 91 LEU A C 1
ATOM 716 O O . LEU A 1 91 ? 16.930 -10.752 -16.722 1.00 87.44 91 LEU A O 1
ATOM 720 N N . ALA A 1 92 ? 14.856 -11.453 -16.196 1.00 87.50 92 ALA A N 1
ATOM 721 C CA . ALA A 1 92 ? 15.024 -12.797 -16.737 1.00 87.50 92 ALA A CA 1
ATOM 722 C C . ALA A 1 92 ? 15.205 -12.799 -18.268 1.00 87.50 92 ALA A C 1
ATOM 724 O O . ALA A 1 92 ? 16.024 -13.565 -18.775 1.00 87.50 92 ALA A O 1
ATOM 725 N N . GLU A 1 93 ? 14.503 -11.928 -19.005 1.00 85.50 93 GLU A N 1
ATOM 726 C CA . GLU A 1 93 ? 14.669 -11.772 -20.461 1.00 85.50 93 GLU A CA 1
ATOM 727 C C . GLU A 1 93 ? 16.022 -11.167 -20.850 1.00 85.50 93 GLU A C 1
ATOM 729 O O . GLU A 1 93 ? 16.622 -11.577 -21.847 1.00 85.50 93 GLU A O 1
ATOM 734 N N . ILE A 1 94 ? 16.529 -10.212 -20.063 1.00 84.50 94 ILE A N 1
ATOM 735 C CA . ILE A 1 94 ? 17.878 -9.659 -20.252 1.00 84.50 94 ILE A CA 1
ATOM 736 C C . ILE A 1 94 ? 18.939 -10.767 -20.034 1.00 84.50 94 ILE A C 1
ATOM 738 O O . ILE A 1 94 ? 20.001 -10.713 -20.664 1.00 84.50 94 ILE A O 1
ATOM 742 N N . GLY A 1 95 ? 18.626 -11.797 -19.225 1.00 74.56 95 GLY A N 1
ATOM 743 C CA . GLY A 1 95 ? 19.497 -12.936 -18.873 1.00 74.56 95 GLY 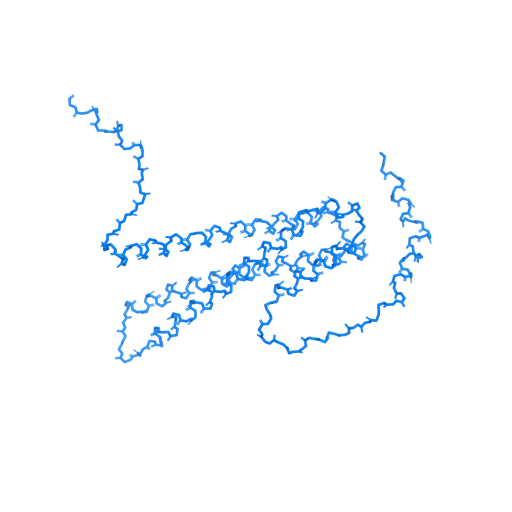A CA 1
ATOM 744 C C . GLY A 1 95 ? 20.678 -12.500 -18.008 1.00 74.56 95 GLY A C 1
ATOM 745 O O . GLY A 1 95 ? 20.752 -11.326 -17.706 1.00 74.56 95 GLY A O 1
ATOM 746 N N . ASP A 1 96 ? 21.609 -13.362 -17.587 1.00 68.75 96 ASP A N 1
ATOM 747 C CA . ASP A 1 96 ? 22.851 -12.898 -16.925 1.00 68.75 96 ASP A CA 1
ATOM 748 C C . ASP A 1 96 ? 23.812 -12.236 -17.929 1.00 68.75 96 ASP A C 1
ATOM 750 O O . ASP A 1 96 ? 23.831 -12.584 -19.115 1.00 68.75 96 ASP A O 1
ATOM 754 N N . ASP A 1 97 ? 24.626 -11.276 -17.474 1.00 64.62 97 ASP A N 1
ATOM 755 C CA . ASP A 1 97 ? 25.674 -10.702 -18.322 1.00 64.62 97 ASP A CA 1
ATOM 756 C C . ASP A 1 97 ? 26.663 -11.810 -18.706 1.00 64.62 97 ASP A C 1
ATOM 758 O O . ASP A 1 97 ? 27.405 -12.297 -17.858 1.00 64.62 97 ASP A O 1
ATOM 762 N N . ASP A 1 98 ? 26.691 -12.207 -19.986 1.00 66.94 98 ASP A N 1
ATOM 763 C CA . ASP A 1 98 ? 27.726 -13.109 -20.505 1.00 66.94 98 ASP A CA 1
ATOM 764 C C . ASP A 1 98 ? 29.100 -12.443 -20.300 1.00 66.94 98 ASP A C 1
ATOM 766 O O . ASP A 1 98 ? 29.412 -11.464 -20.996 1.00 66.94 98 ASP A O 1
ATOM 770 N N . PRO A 1 99 ? 29.949 -12.960 -19.389 1.00 64.38 99 PRO A N 1
ATOM 771 C CA . PRO A 1 99 ? 31.241 -12.351 -19.088 1.00 64.38 99 PRO A CA 1
ATOM 772 C C . PRO A 1 99 ? 32.192 -12.389 -20.294 1.00 64.38 99 PRO A C 1
ATOM 774 O O . PRO A 1 99 ? 33.164 -11.638 -20.345 1.00 64.38 99 PRO A O 1
ATOM 777 N N . SER A 1 100 ? 31.895 -13.221 -21.296 1.00 69.25 100 SER A N 1
ATOM 778 C CA . SER A 1 100 ? 32.651 -13.339 -22.546 1.00 69.25 100 SER A CA 1
ATOM 779 C C . SER A 1 100 ? 32.276 -12.259 -23.569 1.00 69.25 100 SER A C 1
ATOM 781 O O . SER A 1 100 ? 33.017 -12.042 -24.531 1.00 69.25 100 SER A O 1
ATOM 783 N N . ARG A 1 101 ? 31.126 -11.586 -23.397 1.00 66.88 101 ARG A N 1
ATOM 784 C CA . ARG A 1 101 ? 30.611 -10.519 -24.278 1.00 66.88 101 ARG A CA 1
ATOM 785 C C . ARG A 1 101 ? 29.941 -9.400 -23.464 1.00 66.88 101 ARG A C 1
ATOM 787 O O . ARG A 1 101 ? 28.721 -9.196 -23.572 1.00 66.88 101 ARG A O 1
ATOM 794 N N . PRO A 1 102 ? 30.731 -8.640 -22.685 1.00 72.38 102 PRO A N 1
ATOM 795 C CA . PRO A 1 102 ? 30.207 -7.550 -21.878 1.00 72.38 102 PRO A CA 1
ATOM 796 C C . PRO A 1 102 ? 29.585 -6.473 -22.771 1.00 72.38 102 PRO A C 1
ATOM 798 O O . PRO A 1 102 ? 30.146 -6.078 -23.794 1.00 72.38 102 PRO A O 1
ATOM 801 N N . SER A 1 103 ? 28.413 -5.983 -22.375 1.00 80.69 103 SER A N 1
ATOM 802 C CA . SER A 1 103 ? 27.776 -4.826 -23.002 1.00 80.69 103 SER A CA 1
ATOM 803 C C . SER A 1 103 ? 27.412 -3.826 -21.920 1.00 80.69 103 SER A C 1
ATOM 805 O O . SER A 1 103 ? 26.469 -4.048 -21.165 1.00 80.69 103 SER A O 1
ATOM 807 N N . ALA A 1 104 ? 28.143 -2.710 -21.871 1.00 83.25 104 ALA A N 1
ATOM 808 C CA . ALA A 1 104 ? 27.895 -1.637 -20.910 1.00 83.25 104 ALA A CA 1
ATOM 809 C C . ALA A 1 104 ? 26.454 -1.100 -20.997 1.00 83.25 104 ALA A C 1
ATOM 811 O O . ALA A 1 104 ? 25.865 -0.745 -19.982 1.00 83.25 104 ALA A O 1
ATOM 812 N N . ALA A 1 105 ? 25.862 -1.100 -22.197 1.00 83.56 105 ALA A N 1
ATOM 813 C CA . ALA A 1 105 ? 24.471 -0.706 -22.394 1.00 83.56 105 ALA A CA 1
ATOM 814 C C . ALA A 1 105 ? 23.491 -1.682 -21.719 1.00 83.56 105 ALA A C 1
ATOM 816 O O . ALA A 1 105 ? 22.571 -1.235 -21.044 1.00 83.56 105 ALA A O 1
ATOM 817 N N . ARG A 1 106 ? 23.700 -3.003 -21.847 1.00 81.25 106 ARG A N 1
ATOM 818 C CA . ARG A 1 106 ? 22.849 -4.008 -21.180 1.00 81.25 106 ARG A CA 1
ATOM 819 C C . ARG A 1 106 ? 22.996 -3.960 -19.663 1.00 81.25 106 ARG A C 1
ATOM 821 O O . ARG A 1 106 ? 21.983 -3.949 -18.974 1.00 81.25 106 ARG A O 1
ATOM 828 N N . ALA A 1 107 ? 24.227 -3.847 -19.167 1.00 86.00 107 ALA A N 1
ATOM 829 C CA . ALA A 1 107 ? 24.501 -3.711 -17.739 1.00 86.00 107 ALA A CA 1
ATOM 830 C C . ALA A 1 107 ? 23.824 -2.462 -17.146 1.00 86.00 107 ALA A C 1
ATOM 832 O O . ALA A 1 107 ? 23.209 -2.531 -16.087 1.00 86.00 107 ALA A O 1
ATOM 833 N N . CYS A 1 108 ? 23.870 -1.331 -17.859 1.00 88.56 108 CYS A N 1
ATOM 834 C CA . CYS A 1 108 ? 23.193 -0.101 -17.445 1.00 88.56 108 CYS A CA 1
ATOM 835 C C . CYS A 1 108 ? 21.664 -0.260 -17.400 1.00 88.56 108 CYS A C 1
ATOM 837 O O . CYS A 1 108 ? 21.040 0.165 -16.429 1.00 88.56 108 CYS A O 1
ATOM 839 N N . VAL A 1 109 ? 21.062 -0.901 -18.410 1.00 88.31 109 VAL A N 1
ATOM 840 C CA . VAL A 1 109 ? 19.614 -1.174 -18.431 1.00 88.31 109 VAL A CA 1
ATOM 841 C C . VAL A 1 109 ? 19.218 -2.106 -17.288 1.00 88.31 109 VAL A C 1
ATOM 843 O O . VAL A 1 109 ? 18.271 -1.799 -16.571 1.00 88.31 109 VAL A O 1
ATOM 846 N N . ARG A 1 110 ? 19.964 -3.196 -17.070 1.00 88.75 110 ARG A N 1
ATOM 847 C CA . ARG A 1 110 ? 19.735 -4.115 -15.949 1.00 88.75 110 ARG A CA 1
ATOM 848 C C . ARG A 1 110 ? 19.768 -3.377 -14.614 1.00 88.75 110 ARG A C 1
ATOM 850 O O . ARG A 1 110 ? 18.803 -3.469 -13.869 1.00 88.75 110 ARG A O 1
ATOM 857 N N . ALA A 1 111 ? 20.823 -2.604 -14.355 1.00 90.00 111 ALA A N 1
ATOM 858 C CA . ALA A 1 111 ? 20.968 -1.851 -13.112 1.00 90.00 111 ALA A CA 1
ATOM 859 C C . ALA A 1 111 ? 19.805 -0.867 -12.889 1.00 90.00 111 ALA A C 1
ATOM 861 O O . ALA A 1 111 ? 19.340 -0.700 -11.765 1.00 90.00 111 ALA A O 1
ATOM 862 N N . SER A 1 112 ? 19.295 -0.240 -13.957 1.00 89.38 112 SER A N 1
ATOM 863 C CA . SER A 1 112 ? 18.108 0.618 -13.864 1.00 89.38 112 SER A CA 1
ATOM 864 C C . SER A 1 112 ? 16.853 -0.170 -13.481 1.00 89.38 112 SER A C 1
ATOM 866 O O . SER A 1 112 ? 16.081 0.302 -12.653 1.00 89.38 112 SER A O 1
ATOM 868 N N . VAL A 1 113 ? 16.638 -1.351 -14.071 1.00 90.50 113 VAL A N 1
ATOM 869 C CA . VAL A 1 113 ? 15.478 -2.205 -13.762 1.00 90.50 113 VAL A CA 1
ATOM 870 C C . VAL A 1 113 ? 15.579 -2.772 -12.342 1.00 90.50 113 VAL A C 1
ATOM 872 O O . VAL A 1 113 ? 14.581 -2.808 -11.627 1.00 90.50 113 VAL A O 1
ATOM 875 N N . GLU A 1 114 ? 16.779 -3.160 -11.905 1.00 91.25 114 GLU A N 1
ATOM 876 C CA . GLU A 1 114 ? 17.051 -3.596 -10.530 1.00 91.25 114 GLU A CA 1
ATOM 877 C C . GLU A 1 114 ? 16.728 -2.490 -9.523 1.00 91.25 114 GLU A C 1
ATOM 879 O O . GLU A 1 114 ? 15.992 -2.743 -8.573 1.00 91.25 114 GLU A O 1
ATOM 884 N N . ALA A 1 115 ? 17.181 -1.258 -9.769 1.00 91.44 115 ALA A N 1
ATOM 885 C CA . ALA A 1 115 ? 16.887 -0.121 -8.899 1.00 91.44 115 ALA A CA 1
ATOM 886 C C . ALA A 1 115 ? 15.374 0.139 -8.775 1.00 91.44 115 ALA A C 1
ATOM 888 O O . ALA A 1 115 ? 14.856 0.281 -7.667 1.00 91.44 115 ALA A O 1
ATOM 889 N N . THR A 1 116 ? 14.640 0.134 -9.894 1.00 89.56 116 THR A N 1
ATOM 890 C CA . THR A 1 116 ? 13.176 0.299 -9.885 1.00 89.56 116 THR A CA 1
ATOM 891 C C . THR A 1 116 ? 12.474 -0.850 -9.161 1.00 89.56 116 THR A C 1
ATOM 893 O O . THR A 1 116 ? 11.527 -0.633 -8.402 1.00 89.56 116 THR A O 1
ATOM 896 N N . ARG A 1 117 ? 12.940 -2.089 -9.351 1.00 92.50 117 ARG A N 1
ATOM 897 C CA . ARG A 1 117 ? 12.408 -3.254 -8.640 1.00 92.50 117 ARG A CA 1
ATOM 898 C C . ARG A 1 117 ? 12.629 -3.139 -7.132 1.00 92.50 117 ARG A C 1
ATOM 900 O O . ARG A 1 117 ? 11.724 -3.459 -6.363 1.00 92.50 117 ARG A O 1
ATOM 907 N N . GLU A 1 118 ? 13.814 -2.722 -6.702 1.00 92.50 118 GLU A N 1
ATOM 908 C CA . GLU A 1 118 ? 14.140 -2.539 -5.285 1.00 92.50 118 GLU A CA 1
ATOM 909 C C . GLU A 1 118 ? 13.273 -1.457 -4.636 1.00 92.50 118 GLU A C 1
ATOM 911 O O . GLU A 1 118 ? 12.767 -1.671 -3.531 1.00 92.50 118 GLU A O 1
ATOM 916 N N . GLU A 1 119 ? 13.030 -0.348 -5.338 1.00 90.94 119 GLU A N 1
ATOM 917 C CA . GLU A 1 119 ? 12.116 0.709 -4.897 1.00 90.94 119 GLU A CA 1
ATOM 918 C C . GLU A 1 119 ? 10.685 0.175 -4.712 1.00 90.94 119 GLU A C 1
ATOM 920 O O . GLU A 1 119 ? 10.105 0.319 -3.631 1.00 90.94 119 GLU A O 1
ATOM 925 N N . ALA A 1 120 ? 10.148 -0.537 -5.710 1.00 89.12 120 ALA A N 1
ATOM 926 C CA . ALA A 1 120 ? 8.820 -1.151 -5.629 1.00 89.12 120 ALA A CA 1
ATOM 927 C C . ALA A 1 120 ? 8.723 -2.184 -4.489 1.00 89.12 120 ALA A C 1
ATOM 929 O O . ALA A 1 120 ? 7.730 -2.239 -3.758 1.00 89.12 120 ALA A O 1
ATOM 930 N N . GLN A 1 121 ? 9.777 -2.978 -4.263 1.00 91.19 121 GLN A N 1
ATOM 931 C CA . GLN A 1 121 ? 9.843 -3.881 -3.112 1.00 91.19 121 GLN A CA 1
ATOM 932 C C . GLN A 1 121 ? 9.897 -3.135 -1.774 1.00 91.19 121 GLN A C 1
ATOM 934 O O . GLN A 1 121 ? 9.352 -3.627 -0.785 1.00 91.19 121 GLN A O 1
ATOM 939 N N . GLY A 1 122 ? 10.574 -1.987 -1.712 1.00 90.75 122 GLY A N 1
ATOM 940 C CA . GLY A 1 122 ? 10.575 -1.106 -0.545 1.00 90.75 122 GLY A CA 1
ATOM 941 C C . GLY A 1 122 ? 9.158 -0.662 -0.194 1.00 90.75 122 GLY A C 1
ATOM 942 O O . GLY A 1 122 ? 8.695 -0.913 0.919 1.00 90.75 122 GLY A O 1
ATOM 943 N N . LYS A 1 123 ? 8.429 -0.134 -1.181 1.00 89.00 123 LYS A N 1
ATOM 944 C CA . LYS A 1 123 ? 7.036 0.310 -1.028 1.00 89.00 123 LYS A CA 1
ATOM 945 C C . LYS A 1 123 ? 6.073 -0.807 -0.649 1.00 89.00 123 LYS A C 1
ATOM 947 O O . LYS A 1 123 ? 5.247 -0.636 0.244 1.00 89.00 123 LYS A O 1
ATOM 952 N N . LEU A 1 124 ? 6.239 -1.993 -1.228 1.00 90.25 124 LEU A N 1
ATOM 953 C CA . LEU A 1 124 ? 5.488 -3.174 -0.808 1.00 90.25 124 LEU A CA 1
ATOM 954 C C . LEU A 1 124 ? 5.692 -3.498 0.681 1.00 90.25 124 LEU A C 1
ATOM 956 O O . LEU A 1 124 ? 4.735 -3.814 1.389 1.00 90.25 124 LEU A O 1
ATOM 960 N N . ARG A 1 125 ? 6.939 -3.446 1.167 1.00 91.25 125 ARG A N 1
ATOM 961 C CA . ARG A 1 125 ? 7.241 -3.704 2.584 1.00 91.25 125 ARG A CA 1
ATOM 962 C C . ARG A 1 125 ? 6.629 -2.631 3.487 1.00 91.25 125 ARG A C 1
ATOM 964 O O . ARG A 1 125 ? 6.100 -2.991 4.534 1.00 91.25 125 ARG A O 1
ATOM 971 N N . GLU A 1 126 ? 6.663 -1.363 3.077 1.00 91.56 126 GLU A N 1
ATOM 972 C CA . GLU A 1 126 ? 6.030 -0.245 3.796 1.00 91.56 126 GLU A CA 1
ATOM 973 C C . GLU A 1 126 ? 4.513 -0.446 3.937 1.00 91.56 126 GLU A C 1
ATOM 975 O O . GLU A 1 126 ? 3.995 -0.389 5.053 1.00 91.56 126 GLU A O 1
ATOM 980 N N . ALA A 1 127 ? 3.811 -0.783 2.851 1.00 90.56 127 ALA A N 1
ATOM 981 C CA . ALA A 1 127 ? 2.366 -1.025 2.882 1.00 90.56 127 ALA A CA 1
ATOM 982 C C . ALA A 1 127 ? 1.981 -2.207 3.787 1.00 90.56 127 ALA A C 1
ATOM 984 O O . ALA A 1 127 ? 1.073 -2.107 4.614 1.00 90.56 127 ALA A O 1
ATOM 985 N N . VAL A 1 128 ? 2.704 -3.328 3.688 1.00 91.50 128 VAL A N 1
ATOM 986 C CA . VAL A 1 128 ? 2.462 -4.503 4.543 1.00 91.50 128 VAL A CA 1
ATOM 987 C C . VAL A 1 128 ? 2.746 -4.188 6.015 1.00 91.50 128 VAL A C 1
ATOM 989 O O . VAL A 1 128 ? 2.010 -4.642 6.891 1.00 91.50 128 VAL A O 1
ATOM 992 N N . ALA A 1 129 ? 3.780 -3.396 6.302 1.00 91.12 129 ALA A N 1
ATOM 993 C CA . ALA A 1 129 ? 4.078 -2.957 7.661 1.00 91.12 129 ALA A CA 1
ATOM 994 C C . ALA A 1 129 ? 2.983 -2.031 8.220 1.00 91.12 129 ALA A C 1
ATOM 996 O O . ALA A 1 129 ? 2.611 -2.164 9.388 1.00 91.12 129 ALA A O 1
ATOM 997 N N . ALA A 1 130 ? 2.427 -1.137 7.395 1.00 91.88 130 ALA A N 1
ATOM 998 C CA . ALA A 1 130 ? 1.296 -0.293 7.773 1.00 91.88 130 ALA A CA 1
ATOM 999 C C . ALA A 1 130 ? 0.043 -1.130 8.092 1.00 91.88 130 ALA A C 1
ATOM 1001 O O . ALA A 1 130 ? -0.574 -0.934 9.140 1.00 91.88 130 ALA A O 1
ATOM 1002 N N . LEU A 1 131 ? -0.278 -2.127 7.259 1.00 90.69 131 LEU A N 1
ATOM 1003 C CA . LEU A 1 131 ? -1.376 -3.068 7.508 1.00 90.69 131 LEU A CA 1
ATOM 1004 C C . LEU A 1 131 ? -1.197 -3.842 8.824 1.00 90.69 131 LEU A C 1
ATOM 1006 O O . LEU A 1 131 ? -2.143 -3.966 9.605 1.00 90.69 131 LEU A O 1
ATOM 1010 N N . GLU A 1 132 ? 0.014 -4.330 9.110 1.00 93.19 132 GLU A N 1
ATOM 1011 C CA . GLU A 1 132 ? 0.294 -5.027 10.372 1.00 93.19 132 GLU A CA 1
ATOM 1012 C C . GLU A 1 132 ? 0.211 -4.077 11.575 1.00 93.19 132 GLU A C 1
ATOM 1014 O O . GLU A 1 132 ? -0.286 -4.463 12.631 1.00 93.19 132 GLU A O 1
ATOM 1019 N N . THR A 1 133 ? 0.627 -2.819 11.415 1.00 92.06 133 THR A N 1
ATOM 1020 C CA . THR A 1 133 ? 0.516 -1.795 12.465 1.00 92.06 133 THR A CA 1
ATOM 1021 C C . THR A 1 133 ? -0.949 -1.550 12.821 1.00 92.06 133 THR A C 1
ATOM 1023 O O . THR A 1 133 ? -1.316 -1.680 13.988 1.00 92.06 133 THR A O 1
ATOM 1026 N N . ILE A 1 134 ? -1.809 -1.338 11.818 1.00 90.19 134 ILE A N 1
ATOM 1027 C CA . ILE A 1 134 ? -3.259 -1.180 12.007 1.00 90.19 134 ILE A CA 1
ATOM 1028 C C . ILE A 1 134 ? -3.849 -2.410 12.706 1.00 90.19 134 ILE A C 1
ATOM 1030 O O . ILE A 1 134 ? -4.614 -2.287 13.666 1.00 90.19 134 ILE A O 1
ATOM 1034 N N . ARG A 1 135 ? -3.474 -3.616 12.264 1.00 91.06 135 ARG A N 1
ATOM 1035 C CA . ARG A 1 135 ? -3.927 -4.870 12.876 1.00 91.06 135 ARG A CA 1
ATOM 1036 C C . ARG A 1 135 ? -3.526 -4.968 14.349 1.00 91.06 135 ARG A C 1
ATOM 1038 O O . ARG A 1 135 ? -4.356 -5.338 15.182 1.00 91.06 135 ARG A O 1
ATOM 1045 N N . LEU A 1 136 ? -2.286 -4.628 14.695 1.00 92.12 136 LEU A N 1
ATOM 1046 C CA . LEU A 1 136 ? -1.816 -4.608 16.082 1.00 92.12 136 LEU A CA 1
ATOM 1047 C C . LEU A 1 136 ? -2.547 -3.543 16.910 1.00 92.12 136 LEU A C 1
ATOM 1049 O O . LEU A 1 136 ? -2.976 -3.840 18.026 1.00 92.12 136 LEU A O 1
ATOM 1053 N N . GLY A 1 137 ? -2.764 -2.347 16.360 1.00 88.00 137 GLY A N 1
ATOM 1054 C CA . GLY A 1 137 ? -3.555 -1.290 16.990 1.00 88.00 137 GLY A CA 1
ATOM 1055 C C . GLY A 1 137 ? -4.978 -1.751 17.317 1.00 88.00 137 GLY A C 1
ATOM 1056 O O . GLY A 1 137 ? -5.452 -1.588 18.444 1.00 88.00 137 GLY A O 1
ATOM 1057 N N . LEU A 1 138 ? -5.633 -2.443 16.381 1.00 88.44 138 LEU A N 1
ATOM 1058 C CA . LEU A 1 138 ? -6.948 -3.055 16.588 1.00 88.44 138 LEU A CA 1
ATOM 1059 C C . LEU A 1 138 ? -6.931 -4.158 17.662 1.00 88.44 138 LEU A C 1
ATOM 1061 O O . LEU A 1 138 ? -7.840 -4.219 18.496 1.00 88.44 138 LEU A O 1
ATOM 1065 N N . LEU A 1 139 ? -5.890 -4.997 17.704 1.00 89.44 139 LEU A N 1
ATOM 1066 C CA . LEU A 1 139 ? -5.713 -5.997 18.765 1.00 89.44 139 LEU A CA 1
ATOM 1067 C C . LEU A 1 139 ? -5.543 -5.342 20.143 1.00 89.44 139 LEU A C 1
ATOM 1069 O O . LEU A 1 139 ? -6.138 -5.801 21.121 1.00 89.44 139 LEU A O 1
ATOM 1073 N N . TYR A 1 140 ? -4.789 -4.245 20.237 1.00 86.31 140 TYR A N 1
ATOM 1074 C CA . TYR A 1 140 ? -4.647 -3.489 21.482 1.00 86.31 140 TYR A CA 1
ATOM 1075 C C . TYR A 1 140 ? -5.955 -2.817 21.904 1.00 86.31 140 TYR A C 1
ATOM 1077 O O . TYR A 1 140 ? -6.285 -2.813 23.093 1.00 86.31 140 TYR A O 1
ATOM 1085 N N . MET A 1 141 ? -6.736 -2.301 20.953 1.00 85.88 141 MET A N 1
ATOM 1086 C CA . MET A 1 141 ? -8.083 -1.787 21.218 1.00 85.88 141 MET A CA 1
ATOM 1087 C C . MET A 1 141 ? -8.991 -2.882 21.788 1.00 85.88 141 MET A C 1
ATOM 1089 O O . MET A 1 141 ? -9.689 -2.655 22.777 1.00 85.88 141 MET A O 1
ATOM 1093 N N . GLN A 1 142 ? -8.927 -4.094 21.234 1.00 80.81 142 GLN A N 1
ATOM 1094 C CA . GLN A 1 142 ? -9.688 -5.238 21.736 1.00 80.81 142 GLN A CA 1
ATOM 1095 C C . GLN A 1 142 ? -9.224 -5.699 23.129 1.00 80.81 142 GLN A C 1
ATOM 1097 O O . GLN A 1 142 ? -10.044 -6.109 23.953 1.00 80.81 142 GLN A O 1
ATOM 1102 N N . ALA A 1 143 ? -7.925 -5.604 23.416 1.00 84.19 143 ALA A N 1
ATOM 1103 C CA . ALA A 1 143 ? -7.355 -5.892 24.731 1.00 84.19 143 ALA A CA 1
ATOM 1104 C C . ALA A 1 143 ? -7.623 -4.784 25.773 1.00 84.19 143 ALA A C 1
ATOM 1106 O O . ALA A 1 143 ? -7.330 -4.972 26.955 1.00 84.19 143 ALA A O 1
ATOM 1107 N N . GLY A 1 144 ? -8.185 -3.642 25.358 1.00 80.94 144 GLY A N 1
ATOM 1108 C CA . GLY A 1 144 ? -8.447 -2.483 26.214 1.00 80.94 144 GLY A CA 1
ATOM 1109 C C . GLY A 1 144 ? -7.198 -1.673 26.578 1.00 80.94 144 GLY A C 1
ATOM 1110 O O . GLY A 1 144 ? -7.251 -0.868 27.506 1.00 80.94 144 GLY A O 1
ATOM 1111 N N . THR A 1 145 ? -6.080 -1.895 25.882 1.00 84.44 145 THR A N 1
ATOM 1112 C CA . THR A 1 145 ? -4.801 -1.197 26.097 1.00 84.44 145 THR A CA 1
ATOM 1113 C C . THR A 1 145 ? -4.511 -0.135 25.036 1.00 84.44 145 THR A C 1
ATOM 1115 O O . THR A 1 145 ? -3.642 0.703 25.254 1.00 84.44 145 THR A O 1
ATOM 1118 N N . GLY A 1 146 ? -5.214 -0.169 23.900 1.00 81.62 146 GLY A N 1
ATOM 1119 C CA . GLY A 1 146 ? -5.112 0.823 22.827 1.00 81.62 146 GLY A CA 1
ATOM 1120 C C . GLY A 1 146 ? -6.014 2.042 23.044 1.00 81.62 146 GLY A C 1
ATOM 1121 O O . GLY A 1 146 ? -6.976 1.995 23.815 1.00 81.62 146 GLY A O 1
ATOM 1122 N N . THR A 1 147 ? -5.718 3.132 22.332 1.00 86.12 147 THR A N 1
ATOM 1123 C CA . THR A 1 147 ? -6.563 4.333 22.270 1.00 86.12 147 THR A CA 1
ATOM 1124 C C . THR A 1 147 ? -6.995 4.613 20.834 1.00 86.12 147 THR A C 1
ATOM 1126 O O . THR A 1 147 ? -6.274 4.307 19.886 1.00 86.12 147 THR A O 1
ATOM 1129 N N . VAL A 1 148 ? -8.173 5.230 20.674 1.00 86.44 148 VAL A N 1
ATOM 1130 C CA . VAL A 1 148 ? -8.665 5.672 19.356 1.00 86.44 148 VAL A CA 1
ATOM 1131 C C . VAL A 1 148 ? -7.685 6.659 18.725 1.00 86.44 148 VAL A C 1
ATOM 1133 O O . VAL A 1 148 ? -7.385 6.532 17.552 1.00 86.44 148 VAL A O 1
ATOM 1136 N N . GLU A 1 149 ? -7.138 7.581 19.516 1.00 85.12 149 GLU A N 1
ATOM 1137 C CA . GLU A 1 149 ? -6.178 8.592 19.060 1.00 85.12 149 GLU A CA 1
ATOM 1138 C C . GLU A 1 149 ? -4.900 7.980 18.464 1.00 85.12 149 GLU A C 1
ATOM 1140 O O . GLU A 1 149 ? -4.494 8.382 17.378 1.00 85.12 149 GLU A O 1
ATOM 1145 N N . SER A 1 150 ? -4.310 6.970 19.120 1.00 84.00 150 SER A N 1
ATOM 1146 C CA . SER A 1 150 ? -3.126 6.267 18.595 1.00 84.00 150 SER A CA 1
ATOM 1147 C C . SER A 1 150 ? -3.429 5.608 17.254 1.00 84.00 150 SER A C 1
ATOM 1149 O O . SER A 1 150 ? -2.661 5.741 16.307 1.00 84.00 150 SER A O 1
ATOM 1151 N N . LEU A 1 151 ? -4.580 4.940 17.157 1.00 87.31 151 LEU A N 1
ATOM 1152 C CA . LEU A 1 151 ? -4.978 4.265 15.929 1.00 87.31 151 LEU A CA 1
ATOM 1153 C C . LEU A 1 151 ? -5.314 5.266 14.816 1.00 87.31 151 LEU A C 1
ATOM 1155 O O . LEU A 1 151 ? -4.969 5.031 13.667 1.00 87.31 151 LEU A O 1
ATOM 1159 N N . THR A 1 152 ? -5.929 6.407 15.130 1.00 87.50 152 THR A N 1
ATOM 1160 C CA . THR A 1 152 ? -6.156 7.472 14.145 1.00 87.50 152 THR A CA 1
ATOM 1161 C C . THR A 1 152 ? -4.834 8.034 13.616 1.00 87.50 152 THR A C 1
ATOM 1163 O O . THR A 1 152 ? -4.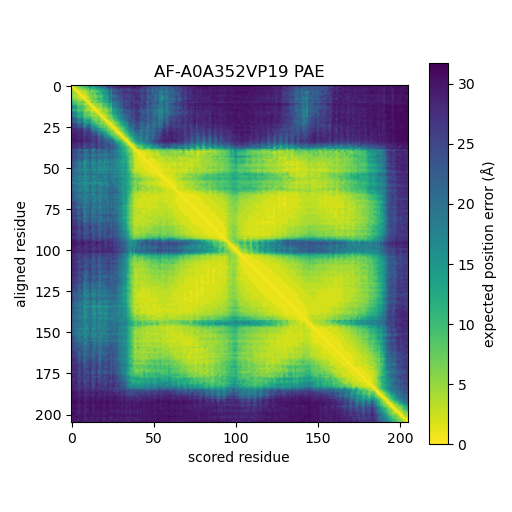709 8.204 12.408 1.00 87.50 152 THR A O 1
ATOM 1166 N N . MET A 1 153 ? -3.827 8.246 14.472 1.00 88.88 153 MET A N 1
ATOM 1167 C CA . MET A 1 153 ? -2.484 8.643 14.023 1.00 88.88 153 MET A CA 1
ATOM 1168 C C . MET A 1 153 ? -1.837 7.591 13.111 1.00 88.88 153 MET A C 1
ATOM 1170 O O . MET A 1 153 ? -1.236 7.938 12.096 1.00 88.88 153 MET A O 1
ATOM 1174 N N . GLU A 1 154 ? -1.965 6.306 13.450 1.00 88.88 154 GLU A N 1
ATOM 1175 C CA . GLU A 1 154 ? -1.467 5.206 12.612 1.00 88.88 154 GLU A CA 1
ATOM 1176 C C . GLU A 1 154 ? -2.172 5.174 11.245 1.00 88.88 154 GLU A C 1
ATOM 1178 O O . GLU A 1 154 ? -1.520 4.955 10.225 1.00 88.88 154 GLU A O 1
ATOM 1183 N N . LEU A 1 155 ? -3.479 5.460 11.200 1.00 89.38 155 LEU A N 1
ATOM 1184 C CA . LEU A 1 155 ? -4.246 5.562 9.954 1.00 89.38 155 LEU A CA 1
ATOM 1185 C C . LEU A 1 155 ? -3.837 6.764 9.097 1.00 89.38 155 LEU A C 1
ATOM 1187 O O . LEU A 1 155 ? -3.801 6.651 7.874 1.00 89.38 155 LEU A O 1
ATOM 1191 N N . GLU A 1 156 ? -3.527 7.907 9.709 1.00 89.12 156 GLU A N 1
ATOM 1192 C CA . GLU A 1 156 ? -3.022 9.079 8.985 1.00 89.12 156 GLU A CA 1
ATOM 1193 C C . GLU A 1 156 ? -1.649 8.800 8.364 1.00 89.12 156 GLU A C 1
ATOM 1195 O O . GLU A 1 156 ? -1.440 9.081 7.183 1.00 89.12 156 GLU A O 1
ATOM 1200 N N . ALA A 1 157 ? -0.742 8.173 9.117 1.00 89.81 157 ALA A N 1
ATOM 1201 C CA . ALA A 1 157 ? 0.558 7.754 8.598 1.00 89.81 157 ALA A CA 1
ATOM 1202 C C . ALA A 1 157 ? 0.416 6.734 7.452 1.00 89.81 157 ALA A C 1
ATOM 1204 O O . ALA A 1 157 ? 1.066 6.864 6.416 1.00 89.81 157 ALA A O 1
ATOM 1205 N N . ALA A 1 158 ? -0.475 5.752 7.610 1.00 88.62 158 ALA A N 1
ATOM 1206 C CA . ALA A 1 158 ? -0.806 4.767 6.583 1.00 88.62 158 ALA A CA 1
ATOM 1207 C C . ALA A 1 158 ? -1.367 5.400 5.299 1.00 88.62 158 ALA A C 1
ATOM 1209 O O . ALA A 1 158 ? -1.004 4.991 4.194 1.00 88.62 158 ALA A O 1
ATOM 1210 N N . ARG A 1 159 ? -2.230 6.414 5.431 1.00 89.19 159 ARG A N 1
ATOM 1211 C CA . ARG A 1 159 ? -2.776 7.147 4.285 1.00 89.19 159 ARG A CA 1
ATOM 1212 C C . ARG A 1 159 ? -1.677 7.901 3.532 1.00 89.19 159 ARG A C 1
ATOM 1214 O O . ARG A 1 159 ? -1.643 7.815 2.314 1.00 89.19 159 ARG A O 1
ATOM 1221 N N . GLY A 1 160 ? -0.729 8.520 4.240 1.00 88.31 160 GLY A N 1
ATOM 1222 C CA . GLY A 1 160 ? 0.443 9.140 3.607 1.00 88.31 160 GLY A CA 1
ATOM 1223 C C . GLY A 1 160 ? 1.279 8.154 2.779 1.00 88.31 160 GLY A C 1
ATOM 1224 O O . GLY A 1 160 ? 1.689 8.479 1.671 1.00 88.31 160 GLY A O 1
ATOM 1225 N N . ILE A 1 161 ? 1.468 6.921 3.269 1.00 90.06 161 ILE A N 1
ATOM 1226 C CA . ILE A 1 161 ? 2.155 5.858 2.511 1.00 90.06 161 ILE A CA 1
ATOM 1227 C C . ILE A 1 161 ? 1.379 5.496 1.236 1.00 90.06 161 ILE A C 1
ATOM 1229 O O . ILE A 1 161 ? 1.988 5.343 0.180 1.00 90.06 161 ILE A O 1
ATOM 1233 N N . SER A 1 162 ? 0.051 5.377 1.329 1.00 86.69 162 SER A N 1
ATOM 1234 C CA . SER A 1 162 ? -0.806 5.054 0.175 1.00 86.69 162 SER A CA 1
ATOM 1235 C C . SER A 1 162 ? -0.739 6.159 -0.890 1.00 86.69 162 SER A C 1
ATOM 1237 O O . SER A 1 162 ? -0.534 5.879 -2.068 1.00 86.69 162 SER A O 1
ATOM 1239 N N . ASP A 1 163 ? -0.807 7.428 -0.474 1.00 90.00 163 ASP A N 1
ATOM 1240 C CA . ASP A 1 163 ? -0.705 8.580 -1.379 1.00 90.00 163 ASP A CA 1
ATOM 1241 C C . ASP A 1 163 ? 0.651 8.610 -2.115 1.00 90.00 163 ASP A C 1
ATOM 1243 O O . ASP A 1 163 ? 0.710 8.832 -3.328 1.00 90.00 163 ASP A O 1
ATOM 1247 N N . ASP A 1 164 ? 1.753 8.338 -1.408 1.00 86.31 164 ASP A N 1
ATOM 1248 C CA . ASP A 1 164 ? 3.090 8.236 -2.005 1.00 86.31 164 ASP A CA 1
ATOM 1249 C C . ASP A 1 164 ? 3.173 7.106 -3.046 1.00 86.31 164 ASP A C 1
ATOM 1251 O O . ASP A 1 164 ? 3.799 7.262 -4.099 1.00 86.31 164 ASP A O 1
ATOM 1255 N N . MET A 1 165 ? 2.540 5.963 -2.772 1.00 87.44 165 MET A N 1
ATOM 1256 C CA . MET A 1 165 ? 2.519 4.814 -3.678 1.00 87.44 165 MET A CA 1
ATOM 1257 C C . MET A 1 165 ? 1.673 5.071 -4.922 1.00 87.44 165 MET A C 1
ATOM 1259 O O . MET A 1 165 ? 2.127 4.768 -6.029 1.00 87.44 165 MET A O 1
ATOM 1263 N N . GLU A 1 166 ? 0.489 5.668 -4.777 1.00 88.50 166 GLU A N 1
ATOM 1264 C CA . GLU A 1 166 ? -0.347 6.023 -5.926 1.00 88.50 166 GLU A CA 1
ATOM 1265 C C . GLU A 1 166 ? 0.371 7.039 -6.824 1.00 88.50 166 GLU A C 1
ATOM 1267 O O . GLU A 1 166 ? 0.350 6.896 -8.046 1.00 88.50 166 GLU A O 1
ATOM 1272 N N . ASN A 1 167 ? 1.103 8.001 -6.250 1.00 86.69 167 ASN A N 1
ATOM 1273 C CA . ASN A 1 167 ? 1.930 8.928 -7.027 1.00 86.69 167 ASN A CA 1
ATOM 1274 C C . ASN A 1 167 ? 3.020 8.201 -7.841 1.00 86.69 167 ASN A C 1
ATOM 1276 O O . ASN A 1 167 ? 3.215 8.501 -9.024 1.00 86.69 167 ASN A O 1
ATOM 1280 N N . LEU A 1 168 ? 3.707 7.218 -7.246 1.00 85.88 168 LEU A N 1
ATOM 1281 C CA . LEU A 1 168 ? 4.722 6.409 -7.939 1.00 85.88 168 LEU A CA 1
ATOM 1282 C C . LEU A 1 168 ? 4.120 5.545 -9.057 1.00 85.88 168 LEU A C 1
ATOM 1284 O O . LEU A 1 168 ? 4.673 5.472 -10.162 1.00 85.88 168 LEU A O 1
ATOM 1288 N N . LEU A 1 169 ? 2.975 4.916 -8.788 1.00 86.06 169 LEU A N 1
ATOM 1289 C CA . LEU A 1 169 ? 2.237 4.105 -9.754 1.00 86.06 169 LEU A CA 1
ATOM 1290 C C . LEU A 1 169 ? 1.710 4.947 -10.914 1.00 86.06 169 LEU A C 1
ATOM 1292 O O . LEU A 1 169 ? 1.853 4.556 -12.075 1.00 86.06 169 LEU A O 1
ATOM 1296 N N . ALA A 1 170 ? 1.134 6.114 -10.627 1.00 86.06 170 ALA A N 1
ATOM 1297 C CA . ALA A 1 170 ? 0.671 7.054 -11.638 1.00 86.06 170 ALA A CA 1
ATOM 1298 C C . ALA A 1 170 ? 1.826 7.514 -12.538 1.00 86.06 170 ALA A C 1
ATOM 1300 O O . ALA A 1 170 ? 1.685 7.506 -13.763 1.00 86.06 170 ALA A O 1
ATOM 1301 N N . GLY A 1 171 ? 2.991 7.817 -11.951 1.00 84.25 171 GLY A N 1
ATOM 1302 C CA . GLY A 1 171 ? 4.208 8.134 -12.698 1.00 84.25 171 GLY A CA 1
ATOM 1303 C C . GLY A 1 171 ? 4.624 7.014 -13.658 1.00 84.25 171 GLY A C 1
ATOM 1304 O O . GLY A 1 171 ? 4.890 7.272 -14.831 1.00 84.25 171 GLY A O 1
ATOM 1305 N N . HIS A 1 172 ? 4.604 5.757 -13.204 1.00 83.25 172 HIS A N 1
ATOM 1306 C CA . HIS A 1 172 ? 4.914 4.601 -14.053 1.00 83.25 172 HIS A CA 1
ATOM 1307 C C . HIS A 1 172 ? 3.916 4.410 -15.199 1.00 83.25 172 HIS A C 1
ATOM 1309 O O . HIS A 1 172 ? 4.324 4.218 -16.347 1.00 83.25 172 HIS A O 1
ATOM 1315 N N . ARG A 1 173 ? 2.610 4.496 -14.912 1.00 83.25 173 ARG A N 1
ATOM 1316 C CA . ARG A 1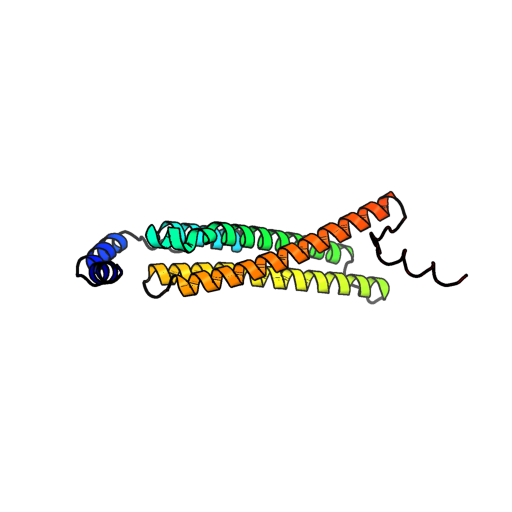 173 ? 1.553 4.386 -15.934 1.00 83.25 173 ARG A CA 1
ATOM 1317 C C . ARG A 1 173 ? 1.717 5.459 -17.012 1.00 83.25 173 ARG A C 1
ATOM 1319 O O . ARG A 1 173 ? 1.538 5.171 -18.195 1.00 83.25 173 ARG A O 1
ATOM 1326 N N . GLU A 1 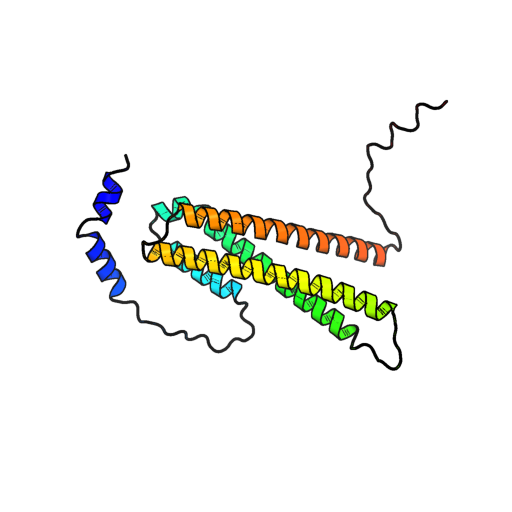174 ? 2.091 6.673 -16.617 1.00 82.69 174 GLU A N 1
ATOM 1327 C CA . GLU A 1 174 ? 2.315 7.781 -17.543 1.00 82.69 174 GLU A CA 1
ATOM 1328 C C . GLU A 1 174 ? 3.559 7.570 -18.419 1.00 82.69 174 GLU A C 1
ATOM 1330 O O . GLU A 1 174 ? 3.500 7.775 -19.633 1.00 82.69 174 GLU A O 1
ATOM 1335 N N . VAL A 1 175 ? 4.665 7.083 -17.848 1.00 84.69 175 VAL A N 1
ATOM 1336 C CA . VAL A 1 175 ? 5.865 6.733 -18.626 1.00 84.69 175 VAL A CA 1
ATOM 1337 C C . VAL A 1 175 ? 5.552 5.642 -19.647 1.00 84.69 175 VAL A C 1
ATOM 1339 O O . VAL A 1 175 ? 5.885 5.794 -20.824 1.00 84.69 175 VAL A O 1
ATOM 1342 N N . GLU A 1 176 ? 4.864 4.574 -19.241 1.00 82.00 176 GLU A N 1
ATOM 1343 C CA . GLU A 1 176 ? 4.491 3.493 -20.157 1.00 82.00 176 GLU A CA 1
ATOM 1344 C C . GLU A 1 176 ? 3.571 4.009 -21.272 1.00 82.00 176 GLU A C 1
ATOM 1346 O O . GLU A 1 176 ? 3.772 3.689 -22.446 1.00 82.00 176 GLU A O 1
ATOM 1351 N N . ARG A 1 177 ? 2.616 4.891 -20.948 1.00 81.75 177 ARG A N 1
ATOM 1352 C CA . ARG A 1 177 ? 1.758 5.553 -21.941 1.00 81.75 177 ARG A CA 1
ATOM 1353 C C . ARG A 1 177 ? 2.588 6.307 -22.984 1.00 81.75 177 ARG A C 1
ATOM 1355 O O . ARG A 1 177 ? 2.368 6.118 -24.184 1.00 81.75 177 ARG A O 1
ATOM 1362 N N . ILE A 1 178 ? 3.559 7.110 -22.546 1.00 82.69 178 ILE A N 1
ATOM 1363 C CA . ILE A 1 178 ? 4.455 7.876 -23.427 1.00 82.69 178 ILE A CA 1
ATOM 1364 C C . ILE A 1 178 ? 5.314 6.936 -24.288 1.00 82.69 178 ILE A C 1
ATOM 1366 O O . ILE A 1 178 ? 5.478 7.164 -25.490 1.00 82.69 178 ILE A O 1
ATOM 1370 N N . LEU A 1 179 ? 5.841 5.848 -23.718 1.00 82.38 179 LEU A N 1
ATOM 1371 C CA . LEU A 1 179 ? 6.641 4.868 -24.460 1.00 82.38 179 LEU A CA 1
ATOM 1372 C C . LEU A 1 179 ? 5.813 4.113 -25.507 1.00 82.38 179 LEU A C 1
ATOM 1374 O O . LEU A 1 179 ? 6.295 3.873 -26.618 1.00 82.38 179 LEU A O 1
ATOM 1378 N N . GLN A 1 180 ? 4.565 3.768 -25.194 1.00 81.88 180 GLN A N 1
ATOM 1379 C CA . GLN A 1 180 ? 3.643 3.145 -26.144 1.00 81.88 180 GLN A CA 1
ATOM 1380 C C . GLN A 1 180 ? 3.276 4.092 -27.286 1.00 81.88 180 GLN A C 1
ATOM 1382 O O . GLN A 1 180 ? 3.251 3.681 -28.448 1.00 81.88 180 GLN A O 1
ATOM 1387 N N . GLU A 1 181 ? 3.033 5.364 -26.976 1.00 80.56 181 GLU A N 1
ATOM 1388 C CA . GLU A 1 181 ? 2.801 6.405 -27.974 1.00 80.56 181 GLU A CA 1
ATOM 1389 C C . GLU A 1 181 ? 4.023 6.571 -28.886 1.00 80.56 181 GLU A C 1
ATOM 1391 O O . GLU A 1 181 ? 3.891 6.525 -30.1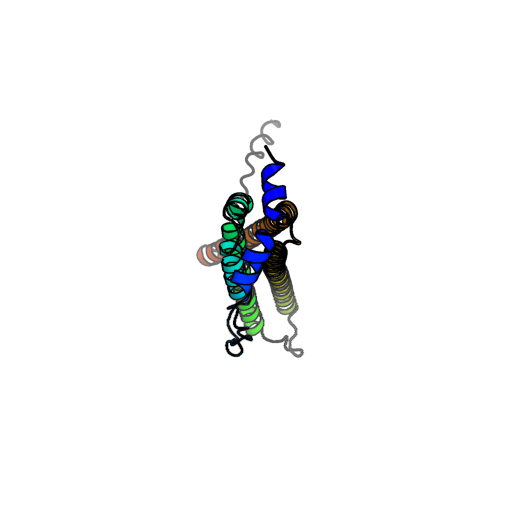10 1.00 80.56 181 GLU A O 1
ATOM 1396 N N . ARG A 1 182 ? 5.236 6.603 -28.322 1.00 76.12 182 ARG A N 1
ATOM 1397 C CA . ARG A 1 182 ? 6.483 6.608 -29.101 1.00 76.12 182 ARG A CA 1
ATOM 1398 C C . ARG A 1 182 ? 6.587 5.394 -30.023 1.00 76.12 182 ARG A C 1
ATOM 1400 O O . ARG A 1 182 ? 6.964 5.543 -31.182 1.00 76.12 182 ARG A O 1
ATOM 1407 N N . ARG A 1 183 ? 6.275 4.190 -29.535 1.00 79.19 183 ARG A N 1
ATOM 1408 C CA . ARG A 1 183 ? 6.366 2.948 -30.326 1.00 79.19 183 ARG A CA 1
ATOM 1409 C C . ARG A 1 183 ? 5.446 2.981 -31.551 1.00 79.19 183 ARG A C 1
ATOM 1411 O O . ARG A 1 183 ? 5.788 2.406 -32.579 1.00 79.19 183 ARG A O 1
ATOM 1418 N N . LYS A 1 184 ? 4.298 3.659 -31.436 1.00 78.50 184 LYS A N 1
ATOM 1419 C CA . LYS A 1 184 ? 3.307 3.822 -32.510 1.00 78.50 184 LYS A CA 1
ATOM 1420 C C . LYS A 1 184 ? 3.641 4.974 -33.460 1.00 78.50 184 LYS A C 1
ATOM 1422 O O . LYS A 1 184 ? 3.458 4.827 -34.664 1.00 78.50 184 LYS A O 1
ATOM 1427 N N . THR A 1 185 ? 4.118 6.098 -32.929 1.00 76.50 185 THR A N 1
ATOM 1428 C CA . THR A 1 185 ? 4.199 7.374 -33.663 1.00 76.50 185 THR A CA 1
ATOM 1429 C C . THR A 1 185 ? 5.633 7.765 -34.046 1.00 76.50 185 THR A C 1
ATOM 1431 O O . THR A 1 185 ? 5.836 8.568 -34.950 1.00 76.50 185 THR A O 1
ATOM 1434 N N . GLY A 1 186 ? 6.651 7.215 -33.377 1.00 63.78 186 GLY A N 1
ATOM 1435 C CA . GLY A 1 186 ? 8.071 7.515 -33.605 1.00 63.78 186 GLY A CA 1
ATOM 1436 C C . GLY A 1 186 ? 8.564 8.862 -33.050 1.00 63.78 186 GLY A C 1
ATOM 1437 O O . GLY A 1 186 ? 9.747 9.166 -33.184 1.00 63.78 186 GLY A O 1
ATOM 1438 N N . VAL A 1 187 ? 7.699 9.657 -32.409 1.00 56.03 187 VAL A N 1
ATOM 1439 C CA . VAL A 1 187 ? 7.979 11.029 -31.938 1.00 56.03 187 VAL A CA 1
ATOM 1440 C C . VAL A 1 187 ? 7.796 11.127 -30.419 1.00 56.03 187 VAL A C 1
ATOM 1442 O O . VAL A 1 187 ? 6.945 10.447 -29.852 1.00 56.03 187 VAL A O 1
ATOM 1445 N N . PHE A 1 188 ? 8.609 11.960 -29.760 1.00 50.38 188 PHE A N 1
ATOM 1446 C CA . PHE A 1 188 ? 8.516 12.267 -28.331 1.00 50.38 188 PHE A CA 1
ATOM 1447 C C . PHE A 1 188 ? 7.796 13.603 -28.134 1.00 50.38 188 PHE A C 1
ATOM 1449 O O . PHE A 1 188 ? 8.341 14.654 -28.467 1.00 50.38 188 PHE A O 1
ATOM 1456 N N . THR A 1 189 ? 6.579 13.572 -27.600 1.00 56.16 189 THR A N 1
ATOM 1457 C CA . THR A 1 189 ? 5.858 14.769 -27.155 1.00 56.16 189 THR A CA 1
ATOM 1458 C C . THR A 1 189 ? 5.898 14.829 -25.638 1.00 56.16 189 THR A C 1
ATOM 1460 O O . THR A 1 189 ? 5.080 14.211 -24.961 1.00 56.16 189 THR A O 1
ATOM 1463 N N . LEU A 1 190 ? 6.856 15.580 -25.089 1.00 50.88 190 LEU A N 1
ATOM 1464 C CA . LEU A 1 190 ? 6.691 16.093 -23.732 1.00 50.88 190 LEU A CA 1
ATOM 1465 C C . LEU A 1 190 ? 5.537 17.082 -23.774 1.00 50.88 190 LEU A C 1
ATOM 1467 O O . LEU A 1 190 ? 5.572 18.035 -24.555 1.00 50.88 190 LEU A O 1
ATOM 1471 N N . VAL A 1 191 ? 4.534 16.888 -22.922 1.00 53.72 191 VAL A N 1
ATOM 1472 C CA . VAL A 1 191 ? 3.598 17.963 -22.593 1.00 53.72 191 VAL A CA 1
ATOM 1473 C C . VAL A 1 191 ? 4.367 18.967 -21.734 1.00 53.72 191 VAL A C 1
ATOM 1475 O O . VAL A 1 191 ? 4.257 19.009 -20.516 1.00 53.72 191 VAL A O 1
ATOM 1478 N N . THR A 1 192 ? 5.225 19.749 -22.376 1.00 51.03 192 THR A N 1
ATOM 1479 C CA . THR A 1 192 ? 5.660 21.039 -21.862 1.00 51.03 192 THR A CA 1
ATOM 1480 C C . THR A 1 192 ? 4.721 22.057 -22.476 1.00 51.03 192 THR A C 1
ATOM 1482 O O . THR A 1 192 ? 4.919 22.462 -23.620 1.00 51.03 192 THR A O 1
ATOM 1485 N N . ASP A 1 193 ? 3.694 22.460 -21.735 1.00 49.72 193 ASP A N 1
ATOM 1486 C CA . ASP A 1 193 ? 3.031 23.732 -21.995 1.00 49.72 193 ASP A CA 1
ATOM 1487 C C . ASP A 1 193 ? 3.665 24.785 -21.074 1.00 49.72 193 ASP A C 1
ATOM 1489 O O . ASP A 1 193 ? 3.249 24.933 -19.922 1.00 49.72 193 ASP A O 1
ATOM 1493 N N . PRO A 1 194 ? 4.727 25.500 -21.496 1.00 48.03 194 PRO A N 1
ATOM 1494 C CA . PRO A 1 194 ? 5.159 26.677 -20.779 1.00 48.03 194 PRO A CA 1
ATOM 1495 C C . PRO A 1 194 ? 4.265 27.834 -21.231 1.00 48.03 194 PRO A C 1
ATOM 1497 O O . PRO A 1 194 ? 4.644 28.654 -22.068 1.00 48.03 194 PRO A O 1
ATOM 1500 N N . GLY A 1 195 ? 3.084 27.943 -20.621 1.00 51.41 195 GLY A N 1
ATOM 1501 C CA . GLY A 1 195 ? 2.204 29.110 -20.756 1.00 51.41 195 GLY A CA 1
ATOM 1502 C C . GLY A 1 195 ? 2.867 30.447 -20.374 1.00 51.41 195 GLY A C 1
ATOM 1503 O O . GLY A 1 195 ? 2.290 31.500 -20.607 1.00 51.41 195 GLY A O 1
ATOM 1504 N N . TRP A 1 196 ? 4.091 30.422 -19.840 1.00 56.59 196 TRP A N 1
ATOM 1505 C CA . TRP A 1 196 ? 4.881 31.579 -19.419 1.00 56.59 196 TRP A CA 1
ATOM 1506 C C . TRP A 1 196 ? 5.950 32.031 -20.436 1.00 56.59 196 TRP A C 1
ATOM 1508 O O . TRP A 1 196 ? 6.623 33.030 -20.204 1.00 56.59 196 TRP A O 1
ATOM 1518 N N . LEU A 1 197 ? 6.112 31.342 -21.576 1.00 45.78 197 LEU A N 1
ATOM 1519 C CA . LEU A 1 197 ? 7.112 31.688 -22.606 1.00 45.78 197 LEU A CA 1
ATOM 1520 C C . LEU A 1 197 ? 6.577 32.626 -23.706 1.00 45.78 197 LEU A C 1
ATOM 1522 O O . LEU A 1 197 ? 7.311 32.975 -24.628 1.00 45.78 197 LEU A O 1
ATOM 1526 N N . LYS A 1 198 ? 5.308 33.049 -23.620 1.00 48.53 198 LYS A N 1
ATOM 1527 C CA . LYS A 1 198 ? 4.696 33.980 -24.586 1.00 48.53 198 LYS A CA 1
ATOM 1528 C C . LYS A 1 198 ? 5.006 35.453 -24.290 1.00 48.53 198 LYS A C 1
ATOM 1530 O O . LYS A 1 198 ? 5.004 36.250 -25.222 1.00 48.53 198 LYS A O 1
ATOM 1535 N N . ASP A 1 199 ? 5.377 35.787 -23.054 1.00 49.09 199 ASP A N 1
ATOM 1536 C CA . ASP A 1 199 ? 5.566 37.186 -22.638 1.00 49.09 199 ASP A CA 1
ATOM 1537 C C . ASP A 1 199 ? 7.025 37.675 -22.718 1.00 49.09 199 ASP A C 1
ATOM 1539 O O . ASP A 1 199 ? 7.283 38.868 -22.609 1.00 49.09 199 ASP A O 1
ATOM 1543 N N . ALA A 1 200 ? 7.999 36.789 -22.961 1.00 49.28 200 ALA A N 1
ATOM 1544 C CA . ALA A 1 200 ? 9.424 37.143 -22.911 1.00 49.28 200 ALA A CA 1
ATOM 1545 C C . ALA A 1 200 ? 10.046 37.588 -24.255 1.00 49.28 200 ALA A C 1
ATOM 1547 O O . ALA A 1 200 ? 11.228 37.919 -24.288 1.00 49.28 200 ALA A O 1
ATOM 1548 N N . ILE A 1 201 ? 9.296 37.588 -25.367 1.00 48.09 201 ILE A N 1
ATOM 1549 C CA . ILE A 1 201 ? 9.845 37.880 -26.714 1.00 48.09 201 ILE A CA 1
ATOM 1550 C C . ILE A 1 201 ? 9.324 39.208 -27.307 1.00 48.09 201 ILE A C 1
ATOM 1552 O O . ILE A 1 201 ? 9.795 39.636 -28.356 1.00 48.09 201 ILE A O 1
ATOM 1556 N N . VAL A 1 202 ? 8.412 39.924 -26.637 1.00 51.75 202 VAL A N 1
ATOM 1557 C CA . VAL A 1 202 ? 7.802 41.146 -27.211 1.00 51.75 202 VAL A CA 1
ATOM 1558 C C . VAL A 1 202 ? 8.561 42.443 -26.870 1.00 51.75 202 VAL A C 1
ATOM 1560 O O . VAL A 1 202 ? 8.338 43.452 -27.524 1.00 51.75 202 VAL A O 1
ATOM 1563 N N . ASP A 1 203 ? 9.530 42.427 -25.949 1.00 46.03 203 ASP A N 1
ATOM 1564 C CA . ASP A 1 203 ? 10.223 43.650 -25.483 1.00 46.03 203 ASP A CA 1
ATOM 1565 C C . ASP A 1 203 ? 11.580 43.937 -26.161 1.00 46.03 203 ASP A C 1
ATOM 1567 O O . ASP A 1 203 ? 12.449 44.619 -25.615 1.00 46.03 203 ASP A O 1
ATOM 1571 N N . SER A 1 204 ? 11.795 43.438 -27.381 1.00 47.28 204 SER A N 1
ATOM 1572 C CA . SER A 1 204 ? 12.981 43.808 -28.163 1.00 47.28 204 SER A CA 1
ATOM 1573 C C . SER A 1 204 ? 12.668 43.950 -29.650 1.00 47.28 204 SER A C 1
ATOM 1575 O O . SER A 1 204 ? 13.068 43.104 -30.440 1.00 47.28 204 SER A O 1
ATOM 1577 N N . PHE A 1 205 ? 11.944 45.014 -30.012 1.00 44.59 205 PHE A N 1
ATOM 1578 C CA . PHE A 1 205 ? 12.036 45.703 -31.307 1.00 44.59 205 PHE A CA 1
ATOM 1579 C C . PHE A 1 205 ? 11.585 47.160 -31.179 1.00 44.59 205 PHE A C 1
ATOM 1581 O O . PHE A 1 205 ? 10.526 47.399 -30.559 1.00 44.59 205 PHE A O 1
#

Radius of gyration: 25.73 Å; Cα contacts (8 Å, |Δi|>4): 121; chains: 1; bounding box: 54×70×72 Å

Nearest PDB structures (foldseek):
  6z6f-assembly1_C  TM=4.409E-01  e=2.753E+00  Saccharomyces cerevisiae S288C
  6z6o-assembly1_C  TM=3.587E-01  e=3.807E+00  Saccharomyces cerevisiae S288C
  5sxi-assembly1_B  TM=4.874E-01  e=8.105E+00  Homo sapiens
  8tgd-assembly1_B  TM=2.209E-01  e=8.554E+00  Homo sapiens